Protein AF-A0A847HKS6-F1 (afdb_monomer_lite)

pLDDT: mean 83.26, std 13.59, range [34.06, 95.5]

Radius of gyration: 19.9 Å; chains: 1; bounding box: 48×41×55 Å

Sequence (236 aa):
MLESRVMLLSDYAQKYVETGRKAAEKTGFWGRMIGSMGGSKPAKRRLTAGLGDELQPGELAGEDFAPFCRIDDRTIHIKKNASECWVAIVEGDSLWDLSEWGEDYCFVTRFLAEVYFMITRDDFHIDDDEKTVFQALTGCIEATSDEVSDARNLVYWTLLDNVVEDEVITDEEHETLAKIRKELELDDKNVKDLHQKIIDDYYDITCKYSEDGTPDGDQLDNIKEMAARLGVTVKF

Secondary structure (DSSP, 8-state):
----SEEE--HHHHHHHHHTT---S-SSSHHHHHHHT-S---SS-EEEES-TTT--GGGTTTTTPEEEEEETTEEEEEEE-SSEEEEEEEETTEE---GGG-SHHHHHHHHHHHHHHHHHTTT----HHHHHHHHHHHHHHT--HHHHHHHHHHHHHHHHHHHHHTS---HHHHHHHHHHHHHTT--HHHHHHHHHHHHHHHHHHHHHHSTTSS--HHHHHHHHHHHHHTT-----

Foldseek 3Di:
DPPDQKAFDDPLLLVQLVLLQDDDDDDALLVRNLRRQPDDDQDQAKEDEPDPPPDWPVCCVVVQWDFTMHHHQKTWTWRDDNRYIYIWIDRPRDIDGCHVQDIDLSVLLQVLLVLQCSLCPQVSAADPSSSSNSSSVCRVSSPHSVSSLSSLLVNLLVLLLVCVVVLDNDPVSLVSSVSNCVNSVPDPVSLQVSLVVSLVVVLQVQLVPDPNSHHDPVSVVSSCNSCVSSVHDDDD

Structure (mmCIF, N/CA/C/O backbone):
data_AF-A0A847HKS6-F1
#
_entry.id   AF-A0A847HKS6-F1
#
loop_
_atom_site.group_PDB
_atom_site.id
_atom_site.type_symbol
_atom_site.label_atom_id
_atom_site.label_alt_id
_atom_site.label_comp_id
_atom_site.label_asym_id
_atom_site.label_entity_id
_atom_site.label_seq_id
_atom_site.pdbx_PDB_ins_code
_atom_site.Cartn_x
_atom_site.Cartn_y
_atom_site.Cartn_z
_atom_site.occupancy
_atom_site.B_iso_or_equiv
_atom_site.auth_seq_id
_atom_site.auth_comp_id
_atom_site.auth_asym_id
_atom_site.auth_atom_id
_atom_site.pdbx_PDB_model_num
ATOM 1 N N . MET A 1 1 ? 17.935 22.908 -12.160 1.00 42.97 1 MET A N 1
ATOM 2 C CA . MET A 1 1 ? 16.811 22.006 -12.470 1.00 42.97 1 MET A CA 1
ATOM 3 C C . MET A 1 1 ? 16.441 21.352 -11.161 1.00 42.97 1 MET A C 1
ATOM 5 O O . MET A 1 1 ? 17.333 20.774 -10.558 1.00 42.97 1 MET A O 1
ATOM 9 N N . LEU A 1 2 ? 15.214 21.542 -10.675 1.00 45.94 2 LEU A N 1
ATOM 10 C CA . LEU A 1 2 ? 14.691 20.682 -9.614 1.00 45.94 2 LEU A CA 1
ATOM 11 C C . LEU A 1 2 ? 14.612 19.290 -10.235 1.00 45.94 2 LEU A C 1
ATOM 13 O O . LEU A 1 2 ? 13.943 19.119 -11.253 1.00 45.94 2 LEU A O 1
ATOM 17 N N . GLU A 1 3 ? 15.410 18.357 -9.729 1.00 60.53 3 GLU A N 1
ATOM 18 C CA . GLU A 1 3 ? 15.276 16.960 -10.113 1.00 60.53 3 GLU A CA 1
ATOM 19 C C . GLU A 1 3 ? 13.848 16.516 -9.805 1.00 60.53 3 GLU A C 1
ATOM 21 O O . GLU A 1 3 ? 13.347 16.785 -8.712 1.00 60.53 3 GLU A O 1
ATOM 26 N N . SER A 1 4 ? 13.181 15.886 -10.777 1.00 76.25 4 SER A N 1
ATOM 27 C CA . SER A 1 4 ? 11.854 15.339 -10.520 1.00 76.25 4 SER A CA 1
ATOM 28 C C . SER A 1 4 ? 11.959 14.290 -9.420 1.00 76.25 4 SER A C 1
ATOM 30 O O . SER A 1 4 ? 12.851 13.429 -9.449 1.00 76.25 4 SER A O 1
ATOM 32 N N . ARG A 1 5 ? 11.052 14.405 -8.450 1.00 88.25 5 ARG A N 1
ATOM 33 C CA . ARG A 1 5 ? 10.938 13.512 -7.299 1.00 88.25 5 ARG A CA 1
ATOM 34 C C . ARG A 1 5 ? 10.635 12.088 -7.744 1.00 88.25 5 ARG A C 1
ATOM 36 O O . ARG A 1 5 ? 11.214 11.137 -7.235 1.00 88.25 5 ARG A O 1
ATOM 43 N N . VAL A 1 6 ? 9.745 11.962 -8.722 1.00 90.44 6 VAL A N 1
ATOM 44 C CA . VAL A 1 6 ? 9.280 10.691 -9.260 1.00 90.44 6 VAL A CA 1
ATOM 45 C C . VAL A 1 6 ? 9.508 10.700 -10.763 1.00 90.44 6 VAL A C 1
ATOM 47 O O . VAL A 1 6 ? 9.111 11.634 -11.461 1.00 90.44 6 VAL A O 1
ATOM 50 N N . MET A 1 7 ? 10.217 9.696 -11.276 1.00 93.62 7 MET A N 1
ATOM 51 C CA . MET A 1 7 ? 10.517 9.617 -12.705 1.00 93.62 7 MET A CA 1
ATOM 52 C C . MET A 1 7 ? 10.793 8.197 -13.185 1.00 93.62 7 MET A C 1
ATOM 54 O O . MET A 1 7 ? 11.371 7.373 -12.479 1.00 93.62 7 MET A O 1
ATOM 58 N N . LEU A 1 8 ? 10.441 7.931 -14.441 1.00 92.19 8 LEU A N 1
ATOM 59 C CA . LEU A 1 8 ? 10.887 6.740 -15.161 1.00 92.19 8 LEU A CA 1
ATOM 60 C C . LEU A 1 8 ? 12.345 6.916 -15.603 1.00 92.19 8 LEU A C 1
ATOM 62 O O . LEU A 1 8 ? 12.733 7.993 -16.056 1.00 92.19 8 LEU A O 1
ATOM 66 N N . 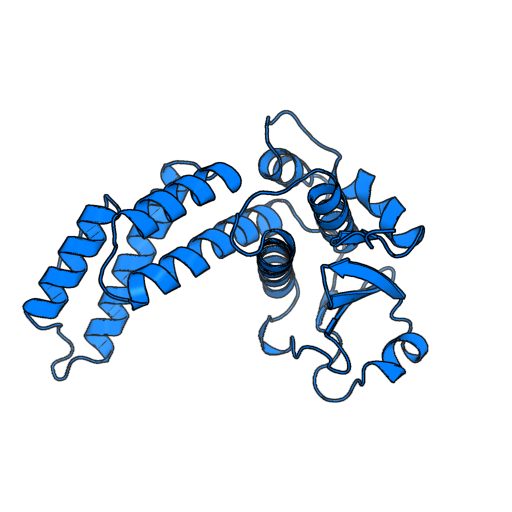LEU A 1 9 ? 13.139 5.852 -15.502 1.00 91.38 9 LEU A N 1
ATOM 67 C CA . LEU A 1 9 ? 14.582 5.884 -15.772 1.00 91.38 9 LEU A CA 1
ATOM 68 C C . LEU A 1 9 ? 14.969 5.289 -17.131 1.00 91.38 9 LEU A C 1
ATOM 70 O O . LEU A 1 9 ? 16.140 5.316 -17.501 1.00 91.38 9 LEU A O 1
ATOM 74 N N . SER A 1 10 ? 14.012 4.752 -17.895 1.00 84.62 10 SER A N 1
ATOM 75 C CA . SER A 1 10 ? 14.300 4.148 -19.197 1.00 84.62 10 SER A CA 1
ATOM 76 C C . SER A 1 10 ? 13.126 4.194 -20.177 1.00 84.62 10 SER A C 1
ATOM 78 O O . SER A 1 10 ? 11.956 4.142 -19.792 1.00 84.62 10 SER A O 1
ATOM 80 N N . ASP A 1 11 ? 13.443 4.184 -21.477 1.00 81.38 11 ASP A N 1
ATOM 81 C CA . ASP A 1 11 ? 12.466 3.962 -22.556 1.00 81.38 11 ASP A CA 1
ATOM 82 C C . ASP A 1 11 ? 11.781 2.593 -22.426 1.00 81.38 11 ASP A C 1
ATOM 84 O O . ASP A 1 11 ? 10.658 2.391 -22.887 1.00 81.38 11 ASP A O 1
ATOM 88 N N . TYR A 1 12 ? 12.462 1.629 -21.797 1.00 80.88 12 TYR A N 1
ATOM 89 C CA . TYR A 1 12 ? 11.873 0.350 -21.418 1.00 80.88 12 TYR A CA 1
ATOM 90 C C . TYR A 1 12 ? 10.705 0.554 -20.447 1.00 80.88 12 TYR A C 1
ATOM 92 O O . TYR A 1 12 ? 9.623 0.024 -20.695 1.00 80.88 12 TYR A O 1
ATOM 100 N N . ALA A 1 13 ? 10.883 1.371 -19.407 1.00 83.62 13 ALA A N 1
ATOM 101 C CA . ALA A 1 13 ? 9.837 1.665 -18.434 1.00 83.62 13 ALA A CA 1
ATOM 102 C C . ALA A 1 13 ? 8.656 2.439 -19.046 1.00 83.62 13 ALA A C 1
ATOM 104 O O . ALA A 1 13 ? 7.497 2.112 -18.784 1.00 83.62 13 ALA A O 1
ATOM 105 N N . GLN A 1 14 ? 8.928 3.391 -19.947 1.00 82.00 14 GLN A N 1
ATOM 106 C CA . GLN A 1 14 ? 7.884 4.173 -20.629 1.00 82.00 14 GLN A CA 1
ATOM 107 C C . GLN A 1 14 ? 6.892 3.310 -21.421 1.00 82.00 14 GLN A C 1
ATOM 109 O O . GLN A 1 14 ? 5.702 3.626 -21.470 1.00 82.00 14 GLN A O 1
ATOM 114 N N . LYS A 1 15 ? 7.342 2.189 -22.001 1.00 84.69 15 LYS A N 1
ATOM 115 C CA . LYS A 1 15 ? 6.473 1.279 -22.772 1.00 84.69 15 LYS A CA 1
ATOM 116 C C . LYS A 1 15 ? 5.340 0.675 -21.940 1.00 84.69 15 LYS A C 1
ATOM 118 O O . LYS A 1 15 ? 4.321 0.291 -22.510 1.00 84.69 15 LYS A O 1
ATOM 123 N N . TYR A 1 16 ? 5.492 0.598 -20.618 1.00 81.88 16 TYR A N 1
ATOM 124 C CA . TYR A 1 16 ? 4.494 -0.007 -19.734 1.00 81.88 16 TYR A CA 1
ATOM 125 C C . TYR A 1 16 ? 3.432 0.972 -19.232 1.00 81.88 16 TYR A C 1
ATOM 127 O O . TYR A 1 16 ? 2.401 0.521 -18.734 1.00 81.88 16 TYR A O 1
ATOM 135 N N . VAL A 1 17 ? 3.618 2.284 -19.425 1.00 76.44 17 VAL A N 1
ATOM 136 C CA . VAL A 1 17 ? 2.638 3.309 -19.022 1.00 76.44 17 VAL A CA 1
ATOM 137 C C . VAL A 1 17 ? 1.287 3.063 -19.699 1.00 76.44 17 VAL A C 1
ATOM 139 O O . VAL A 1 17 ? 0.243 3.062 -19.051 1.00 76.44 17 VAL A O 1
ATOM 142 N N . GLU A 1 18 ? 1.286 2.804 -21.012 1.00 68.69 18 GLU A N 1
ATOM 143 C CA . GLU A 1 18 ? 0.044 2.528 -21.743 1.00 68.69 18 GLU A CA 1
ATOM 144 C C . GLU A 1 18 ? -0.571 1.170 -21.390 1.00 68.69 18 GLU A C 1
ATOM 146 O O . GLU A 1 18 ? -1.798 1.043 -21.393 1.00 68.69 18 GLU A O 1
ATOM 151 N N . THR A 1 19 ? 0.255 0.169 -21.075 1.00 68.00 19 THR A N 1
ATOM 152 C CA . THR A 1 19 ? -0.206 -1.152 -20.621 1.00 68.00 19 THR A CA 1
ATOM 153 C C . THR A 1 19 ? -0.947 -1.037 -19.291 1.00 68.00 19 THR A C 1
ATOM 155 O O . THR A 1 19 ? -2.028 -1.601 -19.159 1.00 68.00 19 THR A O 1
ATOM 158 N N . GLY A 1 20 ? -0.448 -0.222 -18.354 1.00 58.34 20 GLY A N 1
ATOM 159 C CA . GLY A 1 20 ? -1.134 0.078 -17.091 1.00 58.34 20 GLY A CA 1
ATOM 160 C C . GLY A 1 20 ? -2.393 0.952 -17.228 1.00 58.34 20 GLY A C 1
ATOM 161 O O . GLY A 1 20 ? -3.129 1.121 -16.259 1.00 58.34 20 GLY A O 1
ATOM 162 N N . ARG A 1 21 ? -2.665 1.523 -18.413 1.00 65.25 21 ARG A N 1
ATOM 163 C CA . ARG A 1 21 ? -3.760 2.486 -18.649 1.00 65.25 21 ARG A CA 1
ATOM 164 C C . ARG A 1 21 ? -5.021 1.882 -19.298 1.00 65.25 21 ARG A C 1
ATOM 166 O O . ARG A 1 21 ? -6.089 2.495 -19.214 1.00 65.25 21 ARG A O 1
ATOM 173 N N . LYS A 1 22 ? -4.932 0.767 -20.031 1.00 54.31 22 LYS A N 1
ATOM 174 C CA . LYS A 1 22 ? -5.970 0.354 -21.005 1.00 54.31 22 LYS A CA 1
ATOM 175 C C . LYS A 1 22 ? -7.096 -0.522 -20.434 1.00 54.31 22 LYS A C 1
ATOM 177 O O . LYS A 1 22 ? -7.061 -1.721 -20.657 1.00 54.31 22 LYS A O 1
ATOM 182 N N . ALA A 1 23 ? -8.140 0.080 -19.839 1.00 43.81 23 ALA A N 1
ATOM 183 C CA . ALA A 1 23 ? -9.543 -0.400 -19.874 1.00 43.81 23 ALA A CA 1
ATOM 184 C C . ALA A 1 23 ? -10.557 0.525 -19.154 1.00 43.81 23 ALA A C 1
ATOM 186 O O . ALA A 1 23 ? -10.340 0.987 -18.039 1.00 43.81 23 ALA A O 1
ATOM 187 N N . ALA A 1 24 ? -11.716 0.724 -19.791 1.00 34.06 24 ALA A N 1
ATOM 188 C CA . ALA A 1 24 ? -12.999 0.291 -19.226 1.00 34.06 24 ALA A CA 1
ATOM 189 C C . ALA A 1 24 ? -13.737 1.160 -18.169 1.00 34.06 24 ALA A C 1
ATOM 191 O O . ALA A 1 24 ? -13.841 0.747 -17.022 1.00 34.06 24 ALA A O 1
ATOM 192 N N . GLU A 1 25 ? -14.341 2.287 -18.573 1.00 40.03 25 GLU A N 1
ATOM 193 C CA . GLU A 1 25 ? -15.577 2.924 -18.031 1.00 40.03 25 GLU A CA 1
ATOM 194 C C . GLU A 1 25 ? -15.704 3.457 -16.580 1.00 40.03 25 GLU A C 1
ATOM 196 O O . GLU A 1 25 ? -16.738 4.058 -16.280 1.00 40.03 25 GLU A O 1
ATOM 201 N N . LYS A 1 26 ? -14.705 3.384 -15.690 1.00 49.12 26 LYS A N 1
ATOM 202 C CA . LYS A 1 26 ? -14.805 4.053 -14.367 1.00 49.12 26 LYS A CA 1
ATOM 203 C C . LYS A 1 26 ? -14.024 5.370 -14.271 1.00 49.12 26 LYS A C 1
ATOM 205 O O . LYS A 1 26 ? -12.862 5.468 -14.666 1.00 49.12 26 LYS A O 1
ATOM 210 N N . THR A 1 27 ? -14.672 6.395 -13.714 1.00 57.88 27 THR A N 1
ATOM 211 C CA . THR A 1 27 ? -14.050 7.656 -13.285 1.00 57.88 27 THR A CA 1
ATOM 212 C C . THR A 1 27 ? -13.207 7.407 -12.039 1.00 57.88 27 THR A C 1
ATOM 214 O O . THR A 1 27 ? -13.771 7.134 -10.986 1.00 57.88 27 THR A O 1
ATOM 217 N N . GLY A 1 28 ? -11.883 7.487 -12.166 1.00 67.06 28 GLY A N 1
ATOM 218 C CA . GLY A 1 28 ? -10.961 7.301 -11.042 1.00 67.06 28 GLY A CA 1
ATOM 219 C C . GLY A 1 28 ? -9.548 6.897 -11.469 1.00 67.06 28 GLY A C 1
ATOM 220 O O . GLY A 1 28 ? -9.349 6.586 -12.646 1.00 67.06 28 GLY A O 1
ATOM 221 N N . PHE A 1 29 ? -8.560 6.946 -10.576 1.00 78.31 29 PHE A N 1
ATOM 222 C CA . PHE A 1 29 ? -7.216 6.391 -10.785 1.00 78.31 29 PHE A CA 1
ATOM 223 C C . PHE A 1 29 ? -7.227 4.868 -10.590 1.00 78.31 29 PHE A C 1
ATOM 225 O O . PHE A 1 29 ? -6.943 4.132 -11.540 1.00 78.31 29 PHE A O 1
ATOM 232 N N . TRP A 1 30 ? -7.656 4.398 -9.416 1.00 79.00 30 TRP A N 1
ATOM 233 C CA . TRP A 1 30 ? -7.739 2.974 -9.080 1.00 79.00 30 TRP A CA 1
ATOM 234 C C . TRP A 1 30 ? -8.784 2.245 -9.919 1.00 79.00 30 TRP A C 1
ATOM 236 O O . TRP A 1 30 ? -8.505 1.181 -10.477 1.00 79.00 30 TRP A O 1
ATOM 246 N N . GLY A 1 31 ? -9.960 2.853 -10.109 1.00 67.44 31 GLY A N 1
ATOM 247 C CA . GLY A 1 31 ? -11.022 2.290 -10.942 1.00 67.44 31 GLY A CA 1
ATOM 248 C C . GLY A 1 31 ? -10.584 1.981 -12.380 1.00 67.44 31 GLY A C 1
ATOM 249 O O . GLY A 1 31 ? -11.044 0.989 -12.951 1.00 67.44 31 GLY A O 1
ATOM 250 N N . ARG A 1 32 ? -9.654 2.769 -12.948 1.00 69.44 32 ARG A N 1
ATOM 251 C CA . ARG A 1 32 ? -9.076 2.507 -14.279 1.00 69.44 32 ARG A CA 1
ATOM 252 C C . ARG A 1 32 ? -8.138 1.305 -14.279 1.00 69.44 32 ARG A C 1
ATOM 254 O O . ARG A 1 32 ? -8.162 0.538 -15.235 1.00 69.44 32 ARG A O 1
ATOM 261 N N . MET A 1 33 ? -7.326 1.118 -13.242 1.00 68.94 33 MET A N 1
ATOM 262 C CA . MET A 1 33 ? -6.415 -0.031 -13.158 1.00 68.94 33 MET A CA 1
ATOM 263 C C . MET A 1 33 ? -7.177 -1.336 -12.896 1.00 68.94 33 MET A C 1
ATOM 265 O O . MET A 1 33 ? -6.899 -2.344 -13.531 1.00 68.94 33 MET A O 1
ATOM 269 N N . ILE A 1 34 ? -8.223 -1.304 -12.067 1.00 64.25 34 ILE A N 1
ATOM 270 C CA . ILE A 1 34 ? -9.041 -2.489 -11.758 1.00 64.25 34 ILE A CA 1
ATOM 271 C C . ILE A 1 34 ? -9.882 -2.924 -12.968 1.00 64.25 34 ILE A C 1
ATOM 273 O O . ILE A 1 34 ? -9.919 -4.105 -13.305 1.00 64.25 34 ILE A O 1
ATOM 277 N N . GLY A 1 35 ? -10.533 -1.985 -13.670 1.00 51.59 35 GLY A N 1
ATOM 278 C CA . GLY A 1 35 ? -11.230 -2.295 -14.930 1.00 51.59 35 GLY A CA 1
ATOM 279 C C . GLY A 1 35 ? -10.267 -2.772 -16.025 1.00 51.59 35 GLY A C 1
ATOM 280 O O . GLY A 1 35 ? -10.661 -3.551 -16.894 1.00 51.59 35 GLY A O 1
ATOM 281 N N . SER A 1 36 ? -9.008 -2.317 -15.915 1.00 55.50 36 SER A N 1
ATOM 282 C CA . SER A 1 36 ? -7.773 -2.630 -16.653 1.00 55.50 36 SER A CA 1
ATOM 283 C C . SER A 1 36 ? -7.647 -4.001 -17.281 1.00 55.50 36 SER A C 1
ATOM 285 O O . SER A 1 36 ? -7.407 -4.229 -18.466 1.00 55.50 36 SER A O 1
ATOM 287 N N . MET A 1 37 ? -7.701 -4.935 -16.348 1.00 57.41 37 MET A N 1
ATOM 288 C CA . MET A 1 37 ? -6.851 -6.114 -16.365 1.00 57.41 37 MET A CA 1
ATOM 289 C C . MET A 1 37 ? -7.679 -7.386 -16.546 1.00 57.41 37 MET A C 1
ATOM 291 O O . MET A 1 37 ? -7.192 -8.492 -16.343 1.00 57.41 37 MET A O 1
ATOM 295 N N . GLY A 1 38 ? -8.929 -7.238 -17.002 1.00 41.47 38 GLY A N 1
ATOM 296 C CA . GLY A 1 38 ? -9.877 -8.326 -17.264 1.00 41.47 38 GLY A CA 1
ATOM 297 C C . GLY A 1 38 ? -9.545 -9.212 -18.474 1.00 41.47 38 GLY A C 1
ATOM 298 O O . GLY A 1 38 ? -10.428 -9.896 -18.990 1.00 41.47 38 GLY A O 1
ATOM 299 N N . GLY A 1 39 ? -8.302 -9.204 -18.959 1.00 41.81 39 GLY A N 1
ATOM 300 C CA . GLY A 1 39 ? -7.866 -9.937 -20.144 1.00 41.81 39 GLY A CA 1
ATOM 301 C C . GLY A 1 39 ? -6.784 -10.963 -19.826 1.00 41.81 39 GLY A C 1
ATOM 302 O O . GLY A 1 39 ? -5.619 -10.608 -19.727 1.00 41.81 39 GLY A O 1
ATOM 303 N N . SER A 1 40 ? -7.180 -12.240 -19.776 1.00 43.44 40 SER A N 1
ATOM 304 C CA . SER A 1 40 ? -6.346 -13.453 -19.662 1.00 43.44 40 SER A CA 1
ATOM 305 C C . SER A 1 40 ? -5.501 -13.598 -18.387 1.00 43.44 40 SER A C 1
ATOM 307 O O . SER A 1 40 ? -4.664 -12.766 -18.074 1.00 43.44 40 SER A O 1
ATOM 309 N N . LYS A 1 41 ? -5.678 -14.729 -17.682 1.00 46.59 41 LYS A N 1
ATOM 310 C CA . LYS A 1 41 ? -4.754 -15.168 -16.624 1.00 46.59 41 LYS A CA 1
ATOM 311 C C . LYS A 1 41 ? -3.318 -15.111 -17.165 1.00 46.59 41 LYS A C 1
ATOM 313 O O . LYS A 1 41 ? -3.073 -15.783 -18.174 1.00 46.59 41 LYS A O 1
ATOM 318 N N . PRO A 1 42 ? -2.388 -14.379 -16.528 1.00 51.66 42 PRO A N 1
ATOM 319 C CA . PRO A 1 42 ? -0.998 -14.388 -16.954 1.00 51.66 42 PRO A CA 1
ATOM 320 C C . PRO A 1 42 ? -0.472 -15.827 -16.925 1.00 51.66 42 PRO A C 1
ATOM 322 O O . PRO A 1 42 ? -0.765 -16.616 -16.019 1.00 51.66 42 PRO A O 1
ATOM 325 N N . ALA A 1 43 ? 0.247 -16.205 -17.978 1.00 51.44 43 ALA A N 1
ATOM 326 C CA . ALA A 1 43 ? 0.833 -17.528 -18.110 1.00 51.44 43 ALA A CA 1
ATOM 327 C C . ALA A 1 43 ? 1.892 -17.711 -17.018 1.00 51.44 43 ALA A C 1
ATOM 329 O O . ALA A 1 43 ? 2.963 -17.147 -17.159 1.00 51.44 43 ALA A O 1
ATOM 330 N N . LYS A 1 44 ? 1.583 -18.458 -15.942 1.00 54.59 44 LYS A N 1
ATOM 331 C CA . LYS A 1 44 ? 2.500 -18.830 -14.837 1.00 54.59 44 LYS A CA 1
ATOM 332 C C . LYS A 1 44 ? 3.641 -17.817 -14.628 1.00 54.59 44 LYS A C 1
ATOM 334 O O . LYS A 1 44 ? 4.811 -18.167 -14.766 1.00 54.59 44 LYS A O 1
ATOM 339 N N . ARG A 1 45 ? 3.277 -16.564 -14.355 1.00 61.41 45 ARG A N 1
ATOM 340 C CA . ARG A 1 45 ? 4.229 -15.538 -13.939 1.00 61.41 45 ARG A CA 1
ATOM 341 C C . ARG A 1 45 ? 4.776 -15.975 -12.588 1.00 61.41 45 ARG A C 1
ATOM 343 O O . ARG A 1 45 ? 3.976 -16.317 -11.724 1.00 61.41 45 ARG A O 1
ATOM 350 N N . ARG A 1 46 ? 6.096 -15.989 -12.439 1.00 62.06 46 ARG A N 1
ATOM 351 C CA . ARG A 1 46 ? 6.746 -16.043 -11.129 1.00 62.06 46 ARG A CA 1
ATOM 352 C C . ARG A 1 46 ? 7.273 -14.658 -10.812 1.00 62.06 46 ARG A C 1
ATOM 354 O O . ARG A 1 46 ? 8.131 -14.147 -11.538 1.00 62.06 46 ARG A O 1
ATOM 361 N N . LEU A 1 47 ? 6.707 -14.044 -9.783 1.00 63.09 47 LEU A N 1
ATOM 362 C CA . LEU A 1 47 ? 7.175 -12.774 -9.249 1.00 63.09 47 LEU A CA 1
ATOM 363 C C . LEU A 1 47 ? 7.795 -13.030 -7.885 1.00 63.09 47 LEU A C 1
ATOM 365 O O . LEU A 1 47 ? 7.124 -13.494 -6.965 1.00 63.09 47 LEU A O 1
ATOM 369 N N . THR A 1 48 ? 9.091 -12.768 -7.790 1.00 60.25 48 THR A N 1
ATOM 370 C CA . THR A 1 48 ? 9.869 -13.005 -6.576 1.00 60.25 48 THR A CA 1
ATOM 371 C C . THR A 1 48 ? 10.633 -11.734 -6.244 1.00 60.25 48 THR A C 1
ATOM 373 O O . THR A 1 48 ? 11.052 -10.991 -7.142 1.00 60.25 48 THR A O 1
ATOM 376 N N . ALA A 1 49 ? 10.843 -11.502 -4.950 1.00 63.41 49 ALA A N 1
ATOM 377 C CA . ALA A 1 49 ? 11.873 -10.589 -4.481 1.00 63.41 49 ALA A CA 1
ATOM 378 C C . ALA A 1 49 ? 13.200 -10.898 -5.193 1.00 63.41 49 ALA A C 1
ATOM 380 O O . ALA A 1 49 ? 13.544 -12.073 -5.376 1.00 63.41 49 ALA A O 1
ATOM 381 N N . GLY A 1 50 ? 13.938 -9.865 -5.606 1.00 52.59 50 GLY A N 1
ATOM 382 C CA . GLY A 1 50 ? 15.355 -10.028 -5.908 1.00 52.59 50 GLY A CA 1
ATOM 383 C C . GLY A 1 50 ? 16.023 -10.611 -4.666 1.00 52.59 50 GLY A C 1
ATOM 384 O O . GLY A 1 50 ? 15.922 -10.017 -3.602 1.00 52.59 50 GLY A O 1
ATOM 385 N N . LEU A 1 51 ? 16.570 -11.818 -4.813 1.00 54.09 51 LEU A N 1
ATOM 386 C CA . LEU A 1 51 ? 17.234 -12.644 -3.799 1.00 54.09 51 LEU A CA 1
ATOM 387 C C . LEU A 1 51 ? 17.774 -11.823 -2.608 1.00 54.09 51 LEU A C 1
ATOM 389 O O . LEU A 1 51 ? 18.682 -11.012 -2.784 1.00 54.09 51 LEU A O 1
ATOM 393 N N . GLY A 1 52 ? 17.189 -12.036 -1.423 1.00 50.22 52 GLY A N 1
ATOM 394 C CA . GLY A 1 52 ? 17.599 -11.398 -0.167 1.00 50.22 52 GLY A CA 1
ATOM 395 C C . GLY A 1 52 ? 19.056 -11.684 0.207 1.00 50.22 52 GLY A C 1
ATOM 396 O O . GLY A 1 52 ? 19.634 -12.654 -0.279 1.00 50.22 52 GLY A O 1
ATOM 397 N N . ASP A 1 53 ? 19.614 -10.814 1.056 1.00 51.56 53 ASP A N 1
ATOM 398 C CA . ASP A 1 53 ? 20.945 -10.777 1.704 1.00 51.56 53 ASP A CA 1
ATOM 399 C C . ASP A 1 53 ? 22.221 -10.989 0.857 1.00 51.56 53 ASP A C 1
ATOM 401 O O . ASP A 1 53 ? 23.281 -10.473 1.219 1.00 51.56 53 ASP A O 1
ATOM 405 N N . GLU A 1 54 ? 22.170 -11.710 -0.262 1.00 59.53 54 GLU A N 1
ATOM 406 C CA . GLU A 1 54 ? 23.342 -12.065 -1.067 1.00 59.53 54 GLU A CA 1
ATOM 407 C C . GLU A 1 54 ? 23.668 -11.023 -2.140 1.00 59.53 54 GLU A C 1
ATOM 409 O O . GLU A 1 54 ? 24.835 -10.879 -2.499 1.00 59.53 54 GLU A O 1
ATOM 414 N N . LEU A 1 55 ? 22.671 -10.278 -2.628 1.00 71.12 55 LEU A N 1
ATOM 415 C CA . LEU A 1 55 ? 22.852 -9.314 -3.711 1.00 71.12 55 LEU A CA 1
ATOM 416 C C . LEU A 1 55 ? 23.187 -7.917 -3.171 1.00 71.12 55 LEU A C 1
ATOM 418 O O . LEU A 1 55 ? 22.423 -7.330 -2.404 1.00 71.12 55 LEU A O 1
ATOM 422 N N . GLN A 1 56 ? 24.300 -7.338 -3.613 1.00 77.31 56 GLN A N 1
ATOM 423 C CA . GLN A 1 56 ? 24.655 -5.947 -3.311 1.00 77.31 56 GLN A CA 1
ATOM 424 C C . GLN A 1 56 ? 24.177 -5.000 -4.428 1.00 77.31 56 GLN A C 1
ATOM 426 O O . GLN A 1 56 ? 24.142 -5.396 -5.596 1.00 77.31 56 GLN A O 1
ATOM 431 N N . PRO A 1 57 ? 23.882 -3.712 -4.147 1.00 78.88 57 PRO A N 1
ATOM 432 C CA . PRO A 1 57 ? 23.437 -2.766 -5.179 1.00 78.88 57 PRO A CA 1
ATOM 433 C C . PRO A 1 57 ? 24.369 -2.672 -6.400 1.00 78.88 57 PRO A C 1
ATOM 435 O O . PRO A 1 57 ? 23.906 -2.526 -7.530 1.00 78.88 57 PRO A O 1
ATOM 438 N N . GLY A 1 58 ? 25.684 -2.812 -6.194 1.00 79.12 58 GLY A N 1
ATOM 439 C CA . GLY A 1 58 ? 26.683 -2.802 -7.270 1.00 79.12 58 GLY A CA 1
ATOM 440 C C . GLY A 1 58 ? 26.638 -4.016 -8.209 1.00 79.12 58 GLY A C 1
ATOM 441 O O . GLY A 1 58 ? 27.222 -3.967 -9.291 1.00 79.12 58 GLY A O 1
ATOM 442 N N . GLU A 1 59 ? 25.944 -5.087 -7.826 1.00 82.06 59 GLU A N 1
ATOM 443 C CA . GLU A 1 59 ? 25.863 -6.348 -8.576 1.00 82.06 59 GLU A CA 1
ATOM 444 C C . GLU A 1 59 ? 24.626 -6.406 -9.483 1.00 82.06 59 GLU A C 1
ATOM 446 O O . GLU A 1 59 ? 24.613 -7.156 -10.458 1.00 82.06 59 GLU A O 1
ATOM 451 N N . LEU A 1 60 ? 23.628 -5.546 -9.240 1.00 84.81 60 LEU A N 1
ATOM 452 C CA . LEU A 1 60 ? 22.358 -5.507 -9.975 1.00 84.81 60 LEU A CA 1
ATOM 453 C C . LEU A 1 60 ? 22.549 -5.452 -11.497 1.00 84.81 60 LEU A C 1
ATOM 455 O O . LEU A 1 60 ? 21.938 -6.227 -12.230 1.00 84.81 60 LEU A O 1
ATOM 459 N N . ALA A 1 61 ? 23.433 -4.575 -11.981 1.00 82.56 61 ALA A N 1
ATOM 460 C CA . ALA A 1 61 ? 23.690 -4.436 -13.414 1.00 82.56 61 ALA A CA 1
ATOM 461 C C . ALA A 1 61 ? 24.345 -5.688 -14.028 1.00 82.56 61 ALA A C 1
ATOM 463 O O . ALA A 1 61 ? 24.092 -5.997 -15.190 1.00 82.56 61 ALA A O 1
ATOM 464 N N . GLY A 1 62 ? 25.182 -6.397 -13.261 1.00 81.62 62 GLY A N 1
ATOM 465 C CA . GLY A 1 62 ? 25.791 -7.664 -13.679 1.00 81.62 62 GLY A CA 1
ATOM 466 C C . GLY A 1 62 ? 24.793 -8.824 -13.706 1.00 81.62 62 GLY A C 1
ATOM 467 O O . GLY A 1 62 ? 24.983 -9.773 -14.459 1.00 81.62 62 GLY A O 1
ATOM 468 N N . GLU A 1 63 ? 23.712 -8.700 -12.939 1.00 83.00 63 GLU A N 1
ATOM 469 C CA . GLU A 1 63 ? 22.618 -9.665 -12.818 1.00 83.00 63 GLU A CA 1
ATOM 470 C C . GLU A 1 63 ? 21.401 -9.313 -13.690 1.00 83.00 63 GLU A C 1
ATOM 472 O O . GLU A 1 63 ? 20.311 -9.844 -13.477 1.00 83.00 63 GLU A O 1
ATOM 477 N N . ASP A 1 64 ? 21.568 -8.440 -14.688 1.00 87.19 64 ASP A N 1
ATOM 478 C CA . ASP A 1 64 ? 20.534 -7.997 -15.638 1.00 87.19 64 ASP A CA 1
ATOM 479 C C . ASP A 1 64 ? 19.354 -7.213 -15.020 1.00 87.19 64 ASP A C 1
ATOM 481 O O . ASP A 1 64 ? 18.293 -7.074 -15.642 1.00 87.19 64 ASP A O 1
ATOM 485 N N . PHE A 1 65 ? 19.509 -6.658 -13.816 1.00 89.00 65 PHE A N 1
ATOM 486 C CA . PHE A 1 65 ? 18.543 -5.705 -13.271 1.00 89.00 65 PHE A CA 1
ATOM 487 C C . PHE A 1 65 ? 18.724 -4.335 -13.926 1.00 89.00 65 PHE A C 1
ATOM 489 O O . PHE A 1 65 ? 19.775 -3.700 -13.819 1.00 89.00 65 PHE A O 1
ATOM 496 N N . ALA A 1 66 ? 17.670 -3.848 -14.581 1.00 90.62 66 ALA A N 1
ATOM 497 C CA . ALA A 1 66 ? 17.662 -2.528 -15.195 1.00 90.62 66 ALA A CA 1
ATOM 498 C C . ALA A 1 66 ? 16.962 -1.507 -14.281 1.00 90.62 66 ALA A C 1
ATOM 500 O O . ALA A 1 66 ? 15.876 -1.804 -13.771 1.00 90.62 66 ALA A O 1
ATOM 501 N N . PRO A 1 67 ? 17.513 -0.291 -14.103 1.00 92.19 67 PRO A N 1
ATOM 502 C CA . PRO A 1 67 ? 16.821 0.773 -13.385 1.00 92.19 67 PRO A CA 1
ATOM 503 C C . PRO A 1 67 ? 15.514 1.128 -14.108 1.00 92.19 67 PRO A C 1
ATOM 505 O O . PRO A 1 67 ? 15.499 1.445 -15.304 1.00 92.19 67 PRO A O 1
ATOM 508 N N . PHE A 1 68 ? 14.400 1.048 -13.383 1.00 93.81 68 PHE A N 1
ATOM 509 C CA . PHE A 1 68 ? 13.059 1.213 -13.936 1.00 93.81 68 PHE A CA 1
ATOM 510 C C . PHE A 1 68 ? 12.493 2.600 -13.635 1.00 93.81 68 PHE A C 1
ATOM 512 O O . PHE A 1 68 ? 12.140 3.342 -14.555 1.00 93.81 68 PHE A O 1
ATOM 519 N N . CYS A 1 69 ? 12.452 2.975 -12.360 1.00 94.94 69 CYS A N 1
ATOM 520 C CA . CYS A 1 69 ? 12.010 4.289 -11.911 1.00 94.94 69 CYS A CA 1
ATOM 521 C C . CYS A 1 69 ? 12.762 4.726 -10.652 1.00 94.94 69 CYS A C 1
ATOM 523 O O . CYS A 1 69 ? 13.302 3.898 -9.916 1.00 94.94 69 CYS A O 1
ATOM 525 N N . ARG A 1 70 ? 12.754 6.034 -10.404 1.00 95.19 70 ARG A N 1
ATOM 526 C CA . ARG A 1 70 ? 13.207 6.648 -9.159 1.00 95.19 70 ARG A CA 1
ATOM 527 C C . ARG A 1 70 ? 12.024 7.300 -8.458 1.00 95.19 70 ARG A C 1
ATOM 529 O O . ARG A 1 70 ? 11.233 7.976 -9.119 1.00 95.19 70 ARG A O 1
ATOM 536 N N . ILE A 1 71 ? 11.929 7.091 -7.152 1.00 94.06 71 ILE A N 1
ATOM 537 C CA . ILE A 1 71 ? 10.978 7.735 -6.247 1.00 94.06 71 ILE A CA 1
ATOM 538 C C . ILE A 1 71 ? 11.815 8.266 -5.086 1.00 94.06 71 ILE A C 1
ATOM 540 O O . ILE A 1 71 ? 12.335 7.484 -4.298 1.00 94.06 71 ILE A O 1
ATOM 544 N N . ASP A 1 72 ? 11.988 9.582 -5.015 1.00 91.75 72 ASP A N 1
ATOM 545 C CA . ASP A 1 72 ? 12.890 10.223 -4.059 1.00 91.75 72 ASP A CA 1
ATOM 546 C C . ASP A 1 72 ? 14.337 9.697 -4.174 1.00 91.75 72 ASP A C 1
ATOM 548 O O . ASP A 1 72 ? 14.954 9.792 -5.240 1.00 91.75 72 ASP A O 1
ATOM 552 N N . ASP A 1 73 ? 14.889 9.163 -3.090 1.00 90.88 73 ASP A N 1
ATOM 553 C CA . ASP A 1 73 ? 16.210 8.539 -2.989 1.00 90.88 73 ASP A CA 1
ATOM 554 C C . ASP A 1 73 ? 16.196 7.032 -3.296 1.00 90.88 73 ASP A C 1
ATOM 556 O O . ASP A 1 73 ? 17.245 6.381 -3.261 1.00 90.88 73 ASP A O 1
ATOM 560 N N . ARG A 1 74 ? 15.030 6.485 -3.659 1.00 93.81 74 ARG A N 1
ATOM 561 C CA . ARG A 1 74 ? 14.840 5.065 -3.960 1.00 93.81 74 ARG A CA 1
ATOM 562 C C . ARG A 1 74 ? 14.831 4.819 -5.456 1.00 93.81 74 ARG A C 1
ATOM 564 O O . ARG A 1 74 ? 14.118 5.482 -6.212 1.00 93.81 74 ARG A O 1
ATOM 571 N N . THR A 1 75 ? 15.579 3.815 -5.893 1.00 94.56 75 THR A N 1
ATOM 572 C CA . THR A 1 75 ? 15.573 3.333 -7.276 1.00 94.56 75 THR A CA 1
ATOM 573 C C . THR A 1 75 ? 15.032 1.916 -7.333 1.00 94.56 75 THR A C 1
ATOM 575 O O . THR A 1 75 ? 15.629 0.982 -6.794 1.00 94.56 75 THR A O 1
ATOM 578 N N . ILE A 1 76 ? 13.921 1.747 -8.048 1.00 94.19 76 ILE A N 1
ATOM 579 C CA . ILE A 1 76 ? 13.345 0.435 -8.323 1.00 94.19 76 ILE A CA 1
ATOM 580 C C . ILE A 1 76 ? 13.992 -0.106 -9.594 1.00 94.19 76 ILE A C 1
ATOM 582 O O . ILE A 1 76 ? 13.938 0.524 -10.655 1.00 94.19 76 ILE A O 1
ATOM 586 N N . HIS A 1 77 ? 14.586 -1.285 -9.483 1.00 93.00 77 HIS A N 1
ATOM 587 C CA . HIS A 1 77 ? 15.165 -2.037 -10.580 1.00 93.00 77 HIS A CA 1
ATOM 588 C C . HIS A 1 77 ? 14.286 -3.237 -10.912 1.00 93.00 77 HIS A C 1
ATOM 590 O O . HIS A 1 77 ? 13.749 -3.901 -10.023 1.00 93.00 77 HIS A O 1
ATOM 596 N N . ILE A 1 78 ? 14.167 -3.530 -12.204 1.00 90.50 78 ILE A N 1
ATOM 597 C CA . ILE A 1 78 ? 13.407 -4.673 -12.699 1.00 90.50 78 ILE A CA 1
ATOM 598 C C . ILE A 1 78 ? 14.307 -5.520 -13.590 1.00 90.50 78 ILE A C 1
ATOM 600 O O . ILE A 1 78 ? 14.889 -5.029 -14.559 1.00 90.50 78 ILE A O 1
ATOM 604 N N . LYS A 1 79 ? 14.356 -6.816 -13.292 1.00 89.44 79 LYS A N 1
ATOM 605 C CA . LYS A 1 79 ? 14.823 -7.855 -14.211 1.00 89.44 79 LYS A CA 1
ATOM 606 C C . LYS A 1 79 ? 13.582 -8.594 -14.688 1.00 89.44 79 LYS A C 1
ATOM 608 O O . LYS A 1 79 ? 12.818 -9.101 -13.873 1.00 89.44 79 LYS A O 1
ATOM 613 N N . LYS A 1 80 ? 13.329 -8.633 -15.994 1.00 86.19 80 LYS A N 1
ATOM 614 C CA . LYS A 1 80 ? 12.133 -9.290 -16.538 1.00 86.19 80 LYS A CA 1
ATOM 615 C C . LYS A 1 80 ? 12.469 -10.110 -17.772 1.00 86.19 80 LYS A C 1
ATOM 617 O O . LYS A 1 80 ? 13.091 -9.611 -18.707 1.00 86.19 80 LYS A O 1
ATOM 622 N N . ASN A 1 81 ? 12.012 -11.356 -17.781 1.00 82.44 81 ASN A N 1
ATOM 623 C CA . ASN A 1 81 ? 12.025 -12.234 -18.944 1.00 82.44 81 ASN A CA 1
ATOM 624 C C . ASN A 1 81 ? 10.588 -12.703 -19.267 1.00 82.44 81 ASN A C 1
ATOM 626 O O . ASN A 1 81 ? 9.616 -12.161 -18.748 1.00 82.44 81 ASN A O 1
ATOM 630 N N . ALA A 1 82 ? 10.436 -13.671 -20.175 1.00 75.25 82 ALA A N 1
ATOM 631 C CA . ALA A 1 82 ? 9.121 -14.129 -20.631 1.00 75.25 82 ALA A CA 1
ATOM 632 C C . ALA A 1 82 ? 8.284 -14.865 -19.560 1.00 75.25 82 ALA A C 1
ATOM 634 O O . ALA A 1 82 ? 7.080 -15.015 -19.750 1.00 75.25 82 ALA A O 1
ATOM 635 N N . SER A 1 83 ? 8.899 -15.351 -18.479 1.00 73.88 83 SER A N 1
ATOM 636 C CA . SER A 1 83 ? 8.247 -16.152 -17.428 1.00 73.88 83 SER A CA 1
ATOM 637 C C . SER A 1 83 ? 8.413 -15.591 -16.014 1.00 73.88 83 SER A C 1
ATOM 639 O O . SER A 1 83 ? 7.655 -15.960 -15.118 1.00 73.88 83 SER A O 1
ATOM 641 N N . GLU A 1 84 ? 9.399 -14.724 -15.801 1.00 80.12 84 GLU A N 1
ATOM 642 C CA . GLU A 1 84 ? 9.821 -14.257 -14.483 1.00 80.12 84 GLU A CA 1
ATOM 643 C C . GLU A 1 84 ? 10.026 -12.743 -14.481 1.00 80.12 84 GLU A C 1
ATOM 645 O O . GLU A 1 84 ? 10.535 -12.154 -15.443 1.00 80.12 84 GLU A O 1
ATOM 650 N N . CYS A 1 85 ? 9.621 -12.120 -13.379 1.00 85.12 85 CYS A N 1
ATOM 651 C CA . CYS A 1 85 ? 9.867 -10.717 -13.093 1.00 85.12 85 CYS A CA 1
ATOM 652 C C . CYS A 1 85 ? 10.419 -10.612 -11.671 1.00 85.12 85 CYS A C 1
ATOM 654 O O . CYS A 1 85 ? 9.800 -11.092 -10.726 1.00 85.12 85 CYS A O 1
ATOM 656 N N . TRP A 1 86 ? 11.570 -9.969 -11.530 1.00 87.50 86 TRP A N 1
ATOM 657 C CA . TRP A 1 86 ? 12.213 -9.711 -10.251 1.00 87.50 86 TRP A CA 1
ATOM 658 C C . TRP A 1 86 ? 12.282 -8.218 -10.005 1.00 87.50 86 TRP A C 1
ATOM 660 O O . TRP A 1 86 ? 12.569 -7.437 -10.9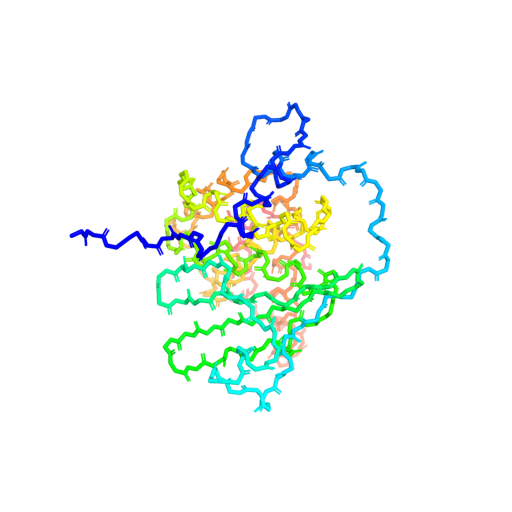20 1.00 87.50 86 TRP A O 1
ATOM 670 N N . VAL A 1 87 ? 12.040 -7.844 -8.755 1.00 90.44 87 VAL A N 1
ATOM 671 C CA . VAL A 1 87 ? 12.059 -6.459 -8.293 1.00 90.44 87 VAL A CA 1
ATOM 672 C C . VAL A 1 87 ? 13.143 -6.311 -7.235 1.00 90.44 87 VAL A C 1
ATOM 674 O O . VAL A 1 87 ? 13.236 -7.124 -6.319 1.00 90.44 87 VAL A O 1
ATOM 677 N N . ALA A 1 88 ? 13.945 -5.262 -7.373 1.00 90.75 88 ALA A N 1
ATOM 678 C CA . ALA A 1 88 ? 14.942 -4.841 -6.400 1.00 90.75 88 ALA A CA 1
ATOM 679 C C . ALA A 1 88 ? 14.745 -3.350 -6.101 1.00 90.75 88 ALA A C 1
ATOM 681 O O . ALA A 1 88 ? 14.510 -2.563 -7.020 1.00 90.75 88 ALA A O 1
ATOM 682 N N . ILE A 1 89 ? 14.837 -2.955 -4.832 1.00 92.50 89 ILE A N 1
ATOM 683 C CA . ILE A 1 89 ? 14.689 -1.560 -4.400 1.00 92.50 89 ILE A CA 1
ATOM 684 C C . ILE A 1 89 ? 15.989 -1.146 -3.722 1.00 92.50 89 ILE A C 1
ATOM 686 O O . ILE A 1 89 ? 16.409 -1.771 -2.752 1.00 92.50 89 ILE A O 1
ATOM 690 N N . VAL A 1 90 ? 16.632 -0.116 -4.265 1.00 92.25 90 VAL A N 1
ATOM 691 C CA . VAL A 1 90 ? 17.867 0.455 -3.718 1.00 92.25 90 VAL A CA 1
ATOM 692 C C . VAL A 1 90 ? 17.549 1.803 -3.093 1.00 92.25 90 VAL A C 1
ATOM 694 O O . VAL A 1 90 ? 16.958 2.643 -3.766 1.00 92.25 90 VAL A O 1
ATOM 697 N N . GLU A 1 91 ? 17.976 2.021 -1.855 1.00 91.81 91 GLU A N 1
ATOM 698 C CA . GLU A 1 91 ? 17.876 3.291 -1.130 1.00 91.81 91 GLU A CA 1
ATOM 699 C C . GLU A 1 91 ? 19.277 3.686 -0.651 1.00 91.81 91 GLU A C 1
ATOM 701 O O . GLU A 1 91 ? 19.884 3.010 0.185 1.00 91.81 91 GLU A O 1
ATOM 706 N N . GLY A 1 92 ? 19.839 4.743 -1.243 1.00 86.69 92 GLY A N 1
ATOM 707 C CA . GLY A 1 92 ? 21.254 5.072 -1.062 1.00 86.69 92 GLY A CA 1
ATOM 708 C C . GLY A 1 92 ? 22.169 3.924 -1.511 1.00 86.69 92 GLY A C 1
ATOM 709 O O . GLY A 1 92 ? 22.144 3.534 -2.676 1.00 86.69 92 GLY A O 1
ATOM 710 N N . ASP A 1 93 ? 22.958 3.386 -0.577 1.00 84.31 93 ASP A N 1
ATOM 711 C CA . ASP A 1 93 ? 23.887 2.266 -0.804 1.00 84.31 93 ASP A CA 1
ATOM 712 C C . ASP A 1 93 ? 23.339 0.916 -0.295 1.00 84.31 93 ASP A C 1
ATOM 714 O O . ASP A 1 93 ? 24.082 -0.064 -0.213 1.00 84.31 93 ASP A O 1
ATOM 718 N N . SER A 1 94 ? 22.049 0.851 0.052 1.00 87.88 94 SER A N 1
ATOM 719 C CA . SER A 1 94 ? 21.414 -0.334 0.635 1.00 87.88 94 SER A CA 1
ATOM 720 C C . SER A 1 94 ? 20.380 -0.944 -0.307 1.00 87.88 94 SER A C 1
ATOM 722 O O . SER A 1 94 ? 19.602 -0.231 -0.942 1.00 87.88 94 SER A O 1
ATOM 724 N N . LEU A 1 95 ? 20.344 -2.276 -0.363 1.00 89.00 95 LEU A N 1
ATOM 725 C CA . LEU A 1 95 ? 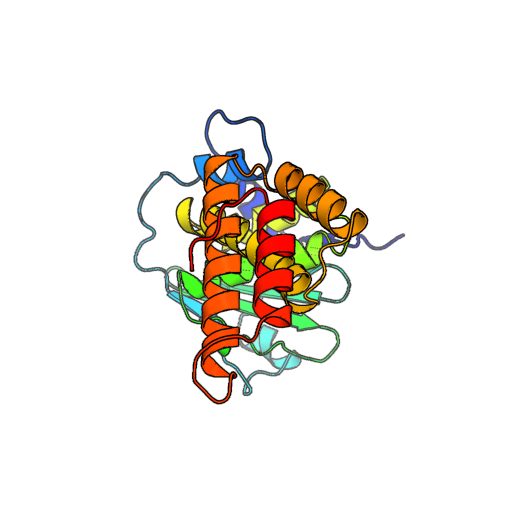19.256 -3.031 -0.979 1.00 89.00 95 LEU A CA 1
ATOM 726 C C . LEU A 1 95 ? 18.205 -3.343 0.093 1.00 89.00 95 LEU A C 1
ATOM 728 O O . LEU A 1 95 ? 18.559 -3.770 1.190 1.00 89.00 95 LEU A O 1
ATOM 732 N N . TRP A 1 96 ? 16.927 -3.124 -0.210 1.00 89.38 96 TRP A N 1
ATOM 733 C CA . TRP A 1 96 ? 15.844 -3.536 0.682 1.00 89.38 96 TRP A CA 1
ATOM 734 C C . TRP A 1 96 ? 15.738 -5.062 0.733 1.00 89.38 96 TRP A C 1
ATOM 736 O O . TRP A 1 96 ? 15.750 -5.716 -0.311 1.00 89.38 96 TRP A O 1
ATOM 746 N N . ASP A 1 97 ? 15.567 -5.613 1.935 1.00 85.94 97 ASP A N 1
ATOM 747 C CA . ASP A 1 97 ? 15.174 -7.009 2.100 1.00 85.94 97 ASP A CA 1
ATOM 748 C C . ASP A 1 97 ? 13.663 -7.145 1.871 1.00 85.94 97 ASP A C 1
ATOM 750 O O . ASP A 1 97 ? 12.845 -6.588 2.602 1.00 85.94 97 ASP A O 1
ATOM 754 N N . LEU A 1 98 ? 13.302 -7.871 0.814 1.00 87.19 98 LEU A N 1
ATOM 755 C CA . LEU A 1 98 ? 11.916 -8.124 0.417 1.00 87.19 98 LEU A CA 1
ATOM 756 C C . LEU A 1 98 ? 11.512 -9.589 0.662 1.00 87.19 98 LEU A C 1
ATOM 758 O O . LEU A 1 98 ? 10.466 -10.027 0.177 1.00 87.19 98 LEU A O 1
ATOM 762 N N . SER A 1 99 ? 12.339 -10.368 1.370 1.00 81.88 99 SER A N 1
ATOM 763 C CA . SER A 1 99 ? 12.142 -11.809 1.582 1.00 81.88 99 SER A CA 1
ATOM 764 C C . SER A 1 99 ? 10.831 -12.141 2.304 1.00 81.88 99 SER A C 1
ATOM 766 O O . SER A 1 99 ? 10.185 -13.144 1.995 1.00 81.88 99 SER A O 1
ATOM 768 N N . GLU A 1 100 ? 10.381 -11.262 3.199 1.00 84.06 100 GLU A N 1
ATOM 769 C CA . GLU A 1 100 ? 9.141 -11.433 3.963 1.00 84.06 100 GLU A CA 1
ATOM 770 C C . GLU A 1 100 ? 7.875 -11.030 3.188 1.00 84.06 100 GLU A C 1
ATOM 772 O O . GLU A 1 100 ? 6.759 -11.270 3.647 1.00 84.06 100 GLU A O 1
ATOM 777 N N . TRP A 1 101 ? 8.008 -10.453 1.988 1.00 86.56 101 TRP A N 1
ATOM 778 C CA . TRP A 1 101 ? 6.856 -9.982 1.204 1.00 86.56 101 TRP A CA 1
ATOM 779 C C . TRP A 1 101 ? 6.138 -11.120 0.461 1.00 86.56 101 TRP A C 1
ATOM 781 O O . TRP A 1 101 ? 5.099 -10.911 -0.170 1.00 86.56 101 TRP A O 1
ATOM 791 N N . GLY A 1 102 ? 6.669 -12.341 0.561 1.00 83.06 102 GLY A N 1
ATOM 792 C CA . GLY A 1 102 ? 6.130 -13.536 -0.073 1.00 83.06 102 GLY A CA 1
ATOM 793 C C . GLY A 1 102 ? 6.416 -13.599 -1.574 1.00 83.06 102 GLY A C 1
ATOM 794 O O . GLY A 1 102 ? 7.335 -12.965 -2.087 1.00 83.06 102 GLY A O 1
ATOM 795 N N . GLU A 1 103 ? 5.618 -14.394 -2.286 1.00 82.25 103 GLU A N 1
ATOM 796 C CA . GLU A 1 103 ? 5.747 -14.622 -3.730 1.00 82.25 103 GLU A CA 1
ATOM 797 C C . GLU A 1 103 ? 4.429 -14.315 -4.456 1.00 82.25 103 GLU A C 1
ATOM 799 O O . GLU A 1 103 ? 3.346 -14.322 -3.857 1.00 82.25 103 GLU A O 1
ATOM 804 N N . ASP A 1 104 ? 4.524 -14.066 -5.763 1.00 85.44 104 ASP A N 1
ATOM 805 C CA . ASP A 1 104 ? 3.403 -13.900 -6.690 1.00 85.44 104 ASP A CA 1
ATOM 806 C C . ASP A 1 104 ? 2.340 -12.910 -6.190 1.00 85.44 104 ASP A C 1
ATOM 808 O O . ASP A 1 104 ? 2.587 -11.708 -6.134 1.00 85.44 104 ASP A O 1
ATOM 812 N N . TYR A 1 105 ? 1.148 -13.407 -5.852 1.00 87.81 105 TYR A N 1
ATOM 813 C CA . TYR A 1 105 ? 0.001 -12.588 -5.480 1.00 87.81 105 TYR A CA 1
ATOM 814 C C . TYR A 1 105 ? 0.290 -11.736 -4.241 1.00 87.81 105 TYR A C 1
ATOM 816 O O . TYR A 1 105 ? 0.025 -10.533 -4.240 1.00 87.81 105 TYR A O 1
ATOM 824 N N . CYS A 1 106 ? 0.869 -12.346 -3.201 1.00 88.50 106 CYS A N 1
ATOM 825 C CA . CYS A 1 106 ? 1.215 -11.651 -1.961 1.00 88.50 106 CYS A CA 1
ATOM 826 C C . CYS A 1 106 ? 2.256 -10.564 -2.228 1.00 88.50 106 CYS A C 1
ATOM 828 O O . CYS A 1 106 ? 2.061 -9.416 -1.828 1.00 88.50 106 CYS A O 1
ATOM 830 N N . PHE A 1 107 ? 3.298 -10.912 -2.988 1.00 89.88 107 PHE A N 1
ATOM 831 C CA . PHE A 1 107 ? 4.362 -9.980 -3.329 1.00 89.88 107 PHE A CA 1
ATOM 832 C C . PHE A 1 107 ? 3.838 -8.791 -4.134 1.00 89.88 107 PHE A C 1
ATOM 834 O O . PHE A 1 107 ? 4.129 -7.650 -3.796 1.00 89.88 107 PHE A O 1
ATOM 841 N N . VAL A 1 108 ? 3.040 -9.027 -5.181 1.00 89.88 108 VAL A N 1
ATOM 842 C CA . VAL A 1 108 ? 2.496 -7.951 -6.028 1.00 89.88 108 VAL A CA 1
ATOM 843 C C . VAL A 1 108 ? 1.580 -7.035 -5.228 1.00 89.88 108 VAL A C 1
ATOM 845 O O . VAL A 1 108 ? 1.686 -5.814 -5.341 1.00 89.88 108 VAL A O 1
ATOM 848 N N . THR A 1 109 ? 0.714 -7.616 -4.401 1.00 92.12 109 THR A N 1
ATOM 849 C CA . THR A 1 109 ? -0.214 -6.868 -3.549 1.00 92.12 109 THR A CA 1
ATOM 850 C C . THR A 1 109 ? 0.550 -5.969 -2.575 1.00 92.12 109 THR A C 1
ATOM 852 O O . THR A 1 109 ? 0.270 -4.772 -2.492 1.00 92.12 109 THR A O 1
ATOM 855 N N . ARG A 1 110 ? 1.569 -6.518 -1.894 1.00 93.50 110 ARG A N 1
ATOM 856 C CA . ARG A 1 110 ? 2.427 -5.757 -0.977 1.00 93.50 110 ARG A CA 1
ATOM 857 C C . ARG A 1 110 ? 3.235 -4.697 -1.714 1.00 93.50 110 ARG A C 1
ATOM 859 O O . ARG A 1 110 ? 3.211 -3.540 -1.318 1.00 93.50 110 ARG A O 1
ATOM 866 N N . PHE A 1 111 ? 3.885 -5.060 -2.815 1.00 94.00 111 PHE A N 1
ATOM 867 C CA . PHE A 1 111 ? 4.711 -4.149 -3.600 1.00 94.00 111 PHE A CA 1
ATOM 868 C C . PHE A 1 111 ? 3.919 -2.946 -4.115 1.00 94.00 111 PHE A C 1
ATOM 870 O O . PHE A 1 111 ? 4.388 -1.819 -3.999 1.00 94.00 111 PHE A O 1
ATOM 877 N N . LEU A 1 112 ? 2.707 -3.147 -4.639 1.00 94.12 112 LEU A N 1
ATOM 878 C CA . LEU A 1 112 ? 1.867 -2.038 -5.096 1.00 94.12 112 LEU A CA 1
ATOM 879 C C . LEU A 1 112 ? 1.417 -1.126 -3.947 1.00 94.12 112 LEU A C 1
ATOM 881 O O . LEU A 1 112 ? 1.379 0.090 -4.133 1.00 94.12 112 LEU A O 1
ATOM 885 N N . ALA A 1 113 ? 1.101 -1.684 -2.775 1.00 94.88 113 ALA A N 1
ATOM 886 C CA . ALA A 1 113 ? 0.766 -0.889 -1.595 1.00 94.88 113 ALA A CA 1
ATOM 887 C C . ALA A 1 113 ? 1.968 -0.056 -1.115 1.00 94.88 113 ALA A C 1
ATOM 889 O O . ALA A 1 113 ? 1.841 1.139 -0.866 1.00 94.88 113 ALA A O 1
ATOM 890 N N . GLU A 1 114 ? 3.155 -0.654 -1.075 1.00 94.69 114 GLU A N 1
ATOM 891 C CA . GLU A 1 114 ? 4.394 0.022 -0.676 1.00 94.69 114 GLU A CA 1
ATOM 892 C C . GLU A 1 114 ? 4.800 1.109 -1.671 1.00 94.69 114 GLU A C 1
ATOM 894 O O . GLU A 1 114 ? 5.159 2.219 -1.287 1.00 94.69 114 GLU A O 1
ATOM 899 N N . VAL A 1 115 ? 4.675 0.839 -2.972 1.00 94.81 115 VAL A N 1
ATOM 900 C CA . VAL A 1 115 ? 4.878 1.851 -4.017 1.00 94.81 115 VAL A CA 1
ATOM 901 C C . VAL A 1 115 ? 3.901 3.008 -3.858 1.00 94.81 115 VAL A C 1
ATOM 903 O O . VAL A 1 115 ? 4.309 4.150 -4.057 1.00 94.81 115 VAL A O 1
ATOM 906 N N . TYR A 1 116 ? 2.648 2.748 -3.474 1.00 94.25 116 TYR A N 1
ATOM 907 C CA . TYR A 1 116 ? 1.702 3.821 -3.182 1.00 94.25 116 TYR A CA 1
ATOM 908 C C . TYR A 1 116 ? 2.227 4.717 -2.059 1.00 94.25 116 TYR A C 1
ATOM 910 O O . TYR A 1 116 ? 2.365 5.915 -2.276 1.00 94.25 116 TYR A O 1
ATOM 918 N N . PHE A 1 117 ? 2.616 4.145 -0.916 1.00 93.31 117 PHE A N 1
ATOM 919 C CA . PHE A 1 117 ? 3.170 4.915 0.202 1.00 93.31 117 PHE A CA 1
ATOM 920 C C . PHE A 1 117 ? 4.457 5.664 -0.163 1.00 93.31 117 PHE A C 1
ATOM 922 O O . PHE A 1 117 ? 4.601 6.840 0.169 1.00 93.31 117 PHE A O 1
ATOM 929 N N . MET A 1 118 ? 5.377 5.029 -0.896 1.00 93.25 118 MET A N 1
ATOM 930 C CA . MET A 1 118 ? 6.605 5.681 -1.366 1.00 93.25 118 MET A CA 1
ATOM 931 C C . MET A 1 118 ? 6.300 6.904 -2.235 1.00 93.25 118 MET A C 1
ATOM 933 O O . MET A 1 118 ? 6.974 7.932 -2.141 1.00 93.25 118 MET A O 1
ATOM 937 N N . ILE A 1 119 ? 5.290 6.789 -3.095 1.00 92.38 119 ILE A N 1
ATOM 938 C CA . ILE A 1 119 ? 4.901 7.849 -4.010 1.00 92.38 119 ILE A CA 1
ATOM 939 C C . ILE A 1 119 ? 4.129 8.935 -3.262 1.00 92.38 119 ILE A C 1
ATOM 941 O O . ILE A 1 119 ? 4.539 10.083 -3.339 1.00 92.38 119 ILE A O 1
ATOM 945 N N . THR A 1 120 ? 3.093 8.624 -2.492 1.00 89.00 120 THR A N 1
ATOM 946 C CA . THR A 1 120 ? 2.234 9.656 -1.889 1.00 89.00 120 THR A CA 1
ATOM 947 C C . THR A 1 120 ? 2.771 10.245 -0.587 1.00 89.00 120 THR A C 1
ATOM 949 O O . THR A 1 120 ? 2.279 11.275 -0.131 1.00 89.00 120 THR A O 1
ATOM 952 N N . ARG A 1 121 ? 3.752 9.591 0.052 1.00 82.75 121 ARG A N 1
ATOM 953 C CA . ARG A 1 121 ? 4.241 9.961 1.389 1.00 82.75 121 ARG A CA 1
ATOM 954 C C . ARG A 1 121 ? 3.053 10.161 2.344 1.00 82.75 121 ARG A C 1
ATOM 956 O O . ARG A 1 121 ? 2.246 9.248 2.496 1.00 82.75 121 ARG A O 1
ATOM 963 N N . ASP A 1 122 ? 2.907 11.370 2.885 1.00 75.00 122 ASP A N 1
ATOM 964 C CA . ASP A 1 122 ? 1.918 11.722 3.907 1.00 75.00 122 ASP A CA 1
ATOM 965 C C . ASP A 1 122 ? 0.675 12.437 3.346 1.00 75.00 122 ASP A C 1
ATOM 967 O O . ASP A 1 122 ? -0.284 12.683 4.078 1.00 75.00 122 ASP A O 1
ATOM 971 N N . ASP A 1 123 ? 0.664 12.837 2.066 1.00 81.88 123 ASP A N 1
ATOM 972 C CA . ASP A 1 123 ? -0.485 13.562 1.503 1.00 81.88 123 ASP A CA 1
ATOM 973 C C . ASP A 1 123 ? -1.543 12.640 0.881 1.00 81.88 123 ASP A C 1
ATOM 975 O O . ASP A 1 123 ? -2.688 13.075 0.689 1.00 81.88 123 ASP A O 1
ATOM 979 N N . PHE A 1 124 ? -1.173 11.373 0.659 1.00 85.19 124 PHE A N 1
ATOM 980 C CA . PHE A 1 124 ? -1.993 10.287 0.118 1.00 85.19 124 PHE A CA 1
ATOM 981 C C . PHE A 1 124 ? -2.607 10.566 -1.253 1.00 85.19 124 PHE A C 1
ATOM 983 O O . PHE A 1 124 ? -3.508 9.836 -1.667 1.00 85.19 124 PHE A O 1
ATOM 990 N N . HIS A 1 125 ? -2.142 11.600 -1.947 1.00 87.88 125 HIS A N 1
ATOM 991 C CA . HIS A 1 125 ? -2.646 12.007 -3.244 1.00 87.88 125 HIS A CA 1
ATOM 992 C C . HIS A 1 125 ? -1.654 11.606 -4.334 1.00 87.88 125 HIS A C 1
ATOM 994 O O . HIS A 1 125 ? -0.452 11.674 -4.126 1.00 87.88 125 HIS A O 1
ATOM 1000 N N . ILE A 1 126 ? -2.169 11.188 -5.493 1.00 85.69 126 ILE A N 1
ATOM 1001 C CA . ILE A 1 126 ? -1.346 10.864 -6.661 1.00 85.69 126 ILE A CA 1
ATOM 1002 C C . ILE A 1 126 ? -1.486 11.960 -7.721 1.00 85.69 126 ILE A C 1
ATOM 1004 O O . ILE A 1 126 ? -2.565 12.129 -8.304 1.00 85.69 126 ILE A O 1
ATOM 1008 N N . ASP A 1 127 ? -0.383 12.644 -8.022 1.00 88.25 127 ASP A N 1
ATOM 1009 C CA . ASP A 1 127 ? -0.267 13.578 -9.145 1.00 88.25 127 ASP A CA 1
ATOM 1010 C C . ASP A 1 127 ? -0.017 12.873 -10.501 1.00 88.25 127 ASP A C 1
ATOM 1012 O O . ASP A 1 127 ? -0.031 11.645 -10.612 1.00 88.25 127 ASP A O 1
ATOM 1016 N N . ASP A 1 128 ? 0.154 13.636 -11.587 1.00 86.50 128 ASP A N 1
ATOM 1017 C CA . ASP A 1 128 ? 0.303 13.071 -12.937 1.00 86.50 128 ASP A CA 1
ATOM 1018 C C . ASP A 1 128 ? 1.641 12.331 -13.175 1.00 86.50 128 ASP A C 1
ATOM 1020 O O . ASP A 1 128 ? 1.665 11.329 -13.909 1.00 86.50 128 ASP A O 1
ATOM 1024 N N . ASP A 1 129 ? 2.744 12.777 -12.567 1.00 87.88 129 ASP A N 1
ATOM 1025 C CA . ASP A 1 129 ? 4.062 12.137 -12.707 1.00 87.88 129 ASP A CA 1
ATOM 1026 C C . ASP A 1 129 ? 4.110 10.849 -11.873 1.00 87.88 129 ASP A C 1
ATOM 1028 O O . ASP A 1 129 ? 4.513 9.779 -12.347 1.00 87.88 129 ASP A O 1
ATOM 1032 N 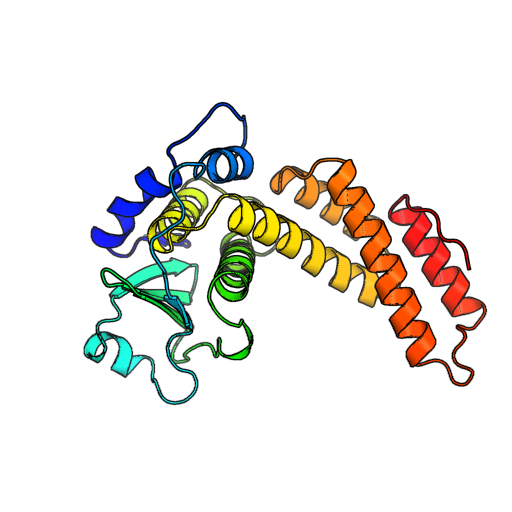N . GLU A 1 130 ? 3.592 10.934 -10.653 1.00 91.62 130 GLU A N 1
ATOM 1033 C CA . GLU A 1 130 ? 3.389 9.835 -9.715 1.00 91.62 130 GLU A CA 1
ATOM 1034 C C . GLU A 1 130 ? 2.511 8.734 -10.312 1.00 91.62 130 GLU A C 1
ATOM 1036 O O . GLU A 1 130 ? 2.874 7.552 -10.331 1.00 91.62 130 GLU A O 1
ATOM 1041 N N . LYS A 1 131 ? 1.392 9.136 -10.915 1.00 89.19 131 LYS A N 1
ATOM 1042 C CA . LYS A 1 131 ? 0.494 8.257 -11.660 1.00 89.19 131 LYS A CA 1
ATOM 1043 C C . LYS A 1 131 ? 1.200 7.552 -12.801 1.00 89.19 131 LYS A C 1
ATOM 1045 O O . LYS A 1 131 ? 0.964 6.364 -13.020 1.00 89.19 131 LYS A O 1
ATOM 1050 N N . THR A 1 132 ? 2.037 8.271 -13.543 1.00 87.75 132 THR A N 1
ATOM 1051 C CA . THR A 1 132 ? 2.777 7.708 -14.676 1.00 87.75 132 THR A CA 1
ATOM 1052 C C . THR A 1 132 ? 3.719 6.602 -14.207 1.00 87.75 132 THR A C 1
ATOM 1054 O O . THR A 1 132 ? 3.748 5.525 -14.810 1.00 87.75 132 THR A O 1
ATOM 1057 N N . VAL A 1 133 ? 4.440 6.824 -13.104 1.00 91.56 133 VAL A N 1
ATOM 1058 C CA . VAL A 1 133 ? 5.329 5.813 -12.516 1.00 91.56 133 VAL A CA 1
ATOM 1059 C C . VAL A 1 133 ? 4.549 4.628 -11.957 1.00 91.56 133 VAL A C 1
ATOM 1061 O O . VAL A 1 133 ? 4.869 3.486 -12.298 1.00 91.56 133 VAL A O 1
ATOM 1064 N N . PHE A 1 134 ? 3.489 4.872 -11.185 1.00 91.50 134 PHE A N 1
ATOM 1065 C CA . PHE A 1 134 ? 2.663 3.802 -10.624 1.00 91.50 134 PHE A CA 1
ATOM 1066 C C . PHE A 1 134 ? 2.053 2.921 -11.727 1.00 91.50 134 PHE A C 1
ATOM 1068 O O . PHE A 1 134 ? 2.100 1.690 -11.654 1.00 91.50 134 PHE A O 1
ATOM 1075 N N . GLN A 1 135 ? 1.538 3.529 -12.801 1.00 87.25 135 GLN A N 1
ATOM 1076 C CA . GLN A 1 135 ? 0.980 2.803 -13.948 1.00 87.25 135 GLN A CA 1
ATOM 1077 C C . GLN A 1 135 ? 2.039 1.998 -14.701 1.00 87.25 135 GLN A C 1
ATOM 1079 O O . GLN A 1 135 ? 1.772 0.859 -15.090 1.00 87.25 135 GLN A O 1
ATOM 1084 N N . ALA A 1 136 ? 3.236 2.557 -14.891 1.00 88.50 136 ALA A N 1
ATOM 1085 C CA . ALA A 1 136 ? 4.337 1.839 -15.521 1.00 88.50 136 ALA A CA 1
ATOM 1086 C C . ALA A 1 136 ? 4.746 0.607 -14.704 1.00 88.50 136 ALA A C 1
ATOM 1088 O O . ALA A 1 136 ? 4.924 -0.461 -15.285 1.00 88.50 136 ALA A O 1
ATOM 1089 N N . LEU A 1 137 ? 4.848 0.732 -13.377 1.00 91.12 137 LEU A N 1
ATOM 1090 C CA . LEU A 1 137 ? 5.166 -0.384 -12.483 1.00 91.12 137 LEU A CA 1
ATOM 1091 C C . LEU A 1 137 ? 4.083 -1.458 -12.535 1.00 91.12 137 LEU A C 1
ATOM 1093 O O . LEU A 1 137 ? 4.388 -2.613 -12.822 1.00 91.12 137 LEU A O 1
ATOM 1097 N N . THR A 1 138 ? 2.822 -1.058 -12.365 1.00 89.56 138 THR A N 1
ATOM 1098 C CA . THR A 1 138 ? 1.659 -1.956 -12.413 1.00 89.56 138 THR A CA 1
ATOM 1099 C C . THR A 1 138 ? 1.593 -2.717 -13.746 1.00 89.56 138 THR A C 1
ATOM 1101 O O . THR A 1 138 ? 1.377 -3.930 -13.774 1.00 89.56 138 THR A O 1
ATOM 1104 N N . GLY A 1 139 ? 1.838 -2.027 -14.865 1.00 84.31 139 GLY A N 1
ATOM 1105 C CA . GLY A 1 139 ? 1.897 -2.635 -16.194 1.00 84.31 139 GLY A CA 1
ATOM 1106 C C . GLY A 1 139 ? 3.129 -3.519 -16.409 1.00 84.31 139 GLY A C 1
ATOM 1107 O O . GLY A 1 139 ? 3.031 -4.547 -17.076 1.00 84.31 139 GLY A O 1
ATOM 1108 N N . CYS A 1 140 ? 4.283 -3.151 -15.847 1.00 87.00 140 CYS A N 1
ATOM 1109 C CA . CYS A 1 140 ? 5.521 -3.917 -15.979 1.00 87.00 140 CYS A CA 1
ATOM 1110 C C . CYS A 1 140 ? 5.462 -5.232 -15.210 1.00 87.00 140 CYS A C 1
ATOM 1112 O O . CYS A 1 140 ? 5.855 -6.265 -15.751 1.00 87.00 140 CYS A O 1
ATOM 1114 N N . ILE A 1 141 ? 4.914 -5.223 -13.997 1.00 86.81 141 ILE A N 1
ATOM 1115 C CA . ILE A 1 141 ? 4.726 -6.449 -13.219 1.00 86.81 141 ILE A CA 1
ATOM 1116 C C . ILE A 1 141 ? 3.525 -7.262 -13.708 1.00 86.81 141 ILE A C 1
ATOM 1118 O O . ILE A 1 141 ? 3.399 -8.409 -13.311 1.00 86.81 141 ILE A O 1
ATOM 1122 N N . GLU A 1 142 ? 2.693 -6.720 -14.607 1.00 84.56 142 GLU A N 1
ATOM 1123 C CA . GLU A 1 142 ? 1.468 -7.346 -15.138 1.00 84.56 142 GLU A CA 1
ATOM 1124 C C . GLU A 1 142 ? 0.417 -7.620 -14.055 1.00 84.56 142 GLU A C 1
ATOM 1126 O O . GLU A 1 142 ? -0.214 -8.678 -14.054 1.00 84.56 142 GLU A O 1
ATOM 1131 N N . ALA A 1 143 ? 0.260 -6.705 -13.093 1.00 84.62 143 ALA A N 1
ATOM 1132 C CA . ALA A 1 143 ? -0.681 -6.892 -11.991 1.00 84.62 143 ALA A CA 1
ATOM 1133 C C . ALA A 1 143 ? -2.096 -7.196 -12.512 1.00 84.62 143 ALA A C 1
ATOM 1135 O O . ALA A 1 143 ? -2.509 -6.713 -13.566 1.00 84.62 143 ALA A O 1
ATOM 1136 N N . THR A 1 144 ? -2.829 -8.025 -11.783 1.00 85.19 144 THR A N 1
ATOM 1137 C CA . THR A 1 144 ? -4.233 -8.330 -12.072 1.00 85.19 144 THR A CA 1
ATOM 1138 C C . THR A 1 144 ? -5.160 -7.335 -11.376 1.00 85.19 144 THR A C 1
ATOM 1140 O O . THR A 1 144 ? -4.768 -6.650 -10.433 1.00 85.19 144 THR A O 1
ATOM 1143 N N . SER A 1 145 ? -6.425 -7.282 -11.801 1.00 83.88 145 SER A N 1
ATOM 1144 C CA . SER A 1 145 ? -7.442 -6.441 -11.155 1.00 83.88 145 SER A CA 1
ATOM 1145 C C . SER A 1 145 ? -7.606 -6.743 -9.666 1.00 83.88 145 SER A C 1
ATOM 1147 O O . SER A 1 145 ? -7.843 -5.828 -8.879 1.00 83.88 145 SER A O 1
ATOM 1149 N N . ASP A 1 146 ? -7.474 -8.017 -9.298 1.00 86.56 146 ASP A N 1
ATOM 1150 C CA . ASP A 1 146 ? -7.661 -8.495 -7.932 1.00 86.56 146 ASP A CA 1
ATOM 1151 C C . ASP A 1 146 ? -6.462 -8.097 -7.066 1.00 86.56 146 ASP A C 1
ATOM 1153 O O . ASP A 1 146 ? -6.658 -7.554 -5.989 1.00 86.56 146 ASP A O 1
ATOM 1157 N N . GLU A 1 147 ? -5.233 -8.256 -7.572 1.00 89.06 147 GLU A N 1
ATOM 1158 C CA . GLU A 1 147 ? -4.011 -7.787 -6.894 1.00 89.06 147 GLU A CA 1
ATOM 1159 C C . GLU A 1 147 ? -4.025 -6.265 -6.681 1.00 89.06 147 GLU A C 1
ATOM 1161 O O . GLU A 1 147 ? -3.657 -5.780 -5.617 1.00 89.06 147 GLU A O 1
ATOM 1166 N N . VAL A 1 148 ? -4.489 -5.493 -7.671 1.00 89.25 148 VAL A N 1
ATOM 1167 C CA . VAL A 1 148 ? -4.622 -4.030 -7.543 1.00 89.25 148 VAL A CA 1
ATOM 1168 C C . VAL A 1 148 ? -5.705 -3.660 -6.524 1.00 89.25 148 VAL A C 1
ATOM 1170 O O . VAL A 1 148 ? -5.520 -2.733 -5.734 1.00 89.25 148 VAL A O 1
ATOM 1173 N N . SER A 1 149 ? -6.841 -4.363 -6.533 1.00 89.69 149 SER A N 1
ATOM 1174 C CA . SER A 1 149 ? -7.922 -4.128 -5.571 1.00 89.69 149 SER A CA 1
ATOM 1175 C C . SER A 1 149 ? -7.487 -4.447 -4.142 1.00 89.69 149 SER A C 1
ATOM 1177 O O . SER A 1 149 ? -7.803 -3.682 -3.229 1.00 89.69 149 SER A O 1
ATOM 1179 N N . ASP A 1 150 ? -6.747 -5.534 -3.951 1.00 91.25 150 ASP A N 1
ATOM 1180 C CA . ASP A 1 150 ? -6.269 -5.947 -2.636 1.00 91.25 150 ASP A CA 1
ATOM 1181 C C . ASP A 1 150 ? -5.090 -5.093 -2.168 1.00 91.25 150 ASP A C 1
ATOM 1183 O O . ASP A 1 150 ? -5.029 -4.772 -0.986 1.00 91.25 150 ASP A O 1
ATOM 1187 N N . ALA A 1 151 ? -4.230 -4.606 -3.071 1.00 93.19 151 ALA A N 1
ATOM 1188 C CA . ALA A 1 151 ? -3.176 -3.650 -2.727 1.00 93.19 151 ALA A CA 1
ATOM 1189 C C . ALA A 1 151 ? -3.784 -2.354 -2.188 1.00 93.19 151 ALA A C 1
ATOM 1191 O O . ALA A 1 151 ? -3.360 -1.827 -1.164 1.00 93.19 151 ALA A O 1
ATOM 1192 N N . ARG A 1 152 ? -4.849 -1.876 -2.837 1.00 92.75 152 ARG A N 1
ATOM 1193 C CA . ARG A 1 152 ? -5.629 -0.733 -2.366 1.00 92.75 152 ARG A CA 1
ATOM 1194 C C . ARG A 1 152 ? -6.233 -0.982 -0.977 1.00 92.75 152 ARG A C 1
ATOM 1196 O O . ARG A 1 152 ? -6.179 -0.096 -0.128 1.00 92.75 152 ARG A O 1
ATOM 1203 N N . ASN A 1 153 ? -6.819 -2.158 -0.742 1.00 93.50 153 ASN A N 1
ATOM 1204 C CA . ASN A 1 153 ? -7.356 -2.511 0.577 1.00 93.50 153 ASN A CA 1
ATOM 1205 C C . ASN A 1 153 ? -6.239 -2.588 1.631 1.00 93.50 153 ASN A C 1
ATOM 1207 O O . ASN A 1 153 ? -6.446 -2.156 2.761 1.00 93.50 153 ASN A O 1
ATOM 1211 N N . LEU A 1 154 ? -5.060 -3.085 1.247 1.00 94.44 154 LEU A N 1
ATOM 1212 C CA . LEU A 1 154 ? -3.884 -3.187 2.104 1.00 94.44 154 LEU A CA 1
ATOM 1213 C C . LEU A 1 154 ? -3.352 -1.809 2.517 1.00 94.44 154 LEU A C 1
ATOM 1215 O O . LEU A 1 154 ? -3.055 -1.628 3.690 1.00 94.44 154 LEU A O 1
ATOM 1219 N N . VAL A 1 155 ? -3.308 -0.826 1.606 1.00 94.38 155 VAL A N 1
ATOM 1220 C CA . VAL A 1 155 ? -2.944 0.564 1.953 1.00 94.38 155 VAL A CA 1
ATOM 1221 C C . VAL A 1 155 ? -3.854 1.092 3.060 1.00 94.38 155 VAL A C 1
ATOM 1223 O O . VAL A 1 155 ? -3.375 1.595 4.072 1.00 94.38 155 VAL A O 1
ATOM 1226 N N . TYR A 1 156 ? -5.171 0.951 2.894 1.00 95.12 156 TYR A N 1
ATOM 1227 C CA . TYR A 1 156 ? -6.117 1.418 3.906 1.00 95.12 156 TYR A CA 1
ATOM 1228 C C . TYR A 1 156 ? -5.990 0.647 5.221 1.00 95.12 156 TYR A C 1
ATOM 1230 O O . TYR A 1 156 ? -6.018 1.255 6.286 1.00 95.12 156 TYR A O 1
ATOM 1238 N N . TRP A 1 157 ? -5.810 -0.674 5.143 1.00 94.81 157 TRP A N 1
ATOM 1239 C CA . TRP A 1 157 ? -5.605 -1.530 6.307 1.00 94.81 157 TRP A CA 1
ATOM 1240 C C . TRP A 1 157 ? -4.384 -1.113 7.122 1.00 94.81 157 TRP A C 1
ATOM 1242 O O . TRP A 1 157 ? -4.509 -0.948 8.324 1.00 94.81 157 TRP A O 1
ATOM 1252 N N . THR A 1 158 ? -3.230 -0.889 6.490 1.00 92.50 158 THR A N 1
ATOM 1253 C CA . THR A 1 158 ? -2.002 -0.481 7.192 1.00 92.50 158 THR A CA 1
ATOM 1254 C C . THR A 1 158 ? -2.186 0.819 7.972 1.00 92.50 158 THR A C 1
ATOM 1256 O O . THR A 1 158 ? -1.661 0.962 9.067 1.00 92.50 158 THR A O 1
ATOM 1259 N N . LEU A 1 159 ? -2.961 1.761 7.438 1.00 91.50 159 LEU A N 1
ATOM 1260 C CA . LEU A 1 159 ? -3.244 3.017 8.131 1.00 91.50 159 LEU A CA 1
ATOM 1261 C C . LEU A 1 159 ? -4.255 2.842 9.265 1.00 91.50 159 LEU A C 1
ATOM 1263 O O . LEU A 1 159 ? -4.106 3.469 10.307 1.00 91.50 159 LEU A O 1
ATOM 1267 N N . LEU A 1 160 ? -5.271 1.999 9.065 1.00 93.06 160 LEU A N 1
ATOM 1268 C CA . LEU A 1 160 ? -6.208 1.634 10.127 1.00 93.06 160 LEU A CA 1
ATOM 1269 C C . LEU A 1 160 ? -5.501 0.936 11.290 1.00 93.06 160 LEU A C 1
ATOM 1271 O O . LEU A 1 160 ? -5.801 1.248 12.433 1.00 93.06 160 LEU A O 1
ATOM 1275 N N . ASP A 1 161 ? -4.587 0.016 10.986 1.00 92.50 161 ASP A N 1
ATOM 1276 C CA . ASP A 1 161 ? -3.815 -0.749 11.966 1.00 92.50 161 ASP A CA 1
ATOM 1277 C C . ASP A 1 161 ? -2.990 0.189 12.853 1.00 92.50 161 ASP A C 1
ATOM 1279 O O . ASP A 1 161 ? -3.142 0.164 14.069 1.00 92.50 161 ASP A O 1
ATOM 1283 N N . ASN A 1 162 ? -2.255 1.127 12.244 1.00 89.50 162 ASN A N 1
ATOM 1284 C CA . ASN A 1 162 ? -1.494 2.141 12.979 1.00 89.50 162 ASN A CA 1
ATOM 1285 C C . ASN A 1 162 ? -2.388 3.010 13.889 1.00 89.50 162 ASN A C 1
ATOM 1287 O O . ASN A 1 162 ? -2.030 3.280 15.026 1.00 89.50 162 ASN A O 1
ATOM 1291 N N . VAL A 1 163 ? -3.557 3.442 13.400 1.00 89.88 163 VAL A N 1
ATOM 1292 C CA . VAL A 1 163 ? -4.491 4.289 14.173 1.00 89.88 163 VAL A CA 1
ATOM 1293 C C . VAL A 1 163 ? -5.134 3.522 15.336 1.00 89.88 163 VAL A C 1
ATOM 1295 O O . VAL A 1 163 ? -5.444 4.101 16.374 1.00 89.88 163 VAL A O 1
ATOM 1298 N N . VAL A 1 164 ? -5.379 2.222 15.169 1.00 89.38 164 VAL A N 1
ATOM 1299 C CA . VAL A 1 164 ? -5.967 1.377 16.218 1.00 89.38 164 VAL A CA 1
ATOM 1300 C C . VAL A 1 164 ? -4.916 0.938 17.242 1.00 89.38 164 VAL A C 1
ATOM 1302 O O . VAL A 1 164 ? -5.256 0.788 18.415 1.00 89.38 164 VAL A O 1
ATOM 1305 N N . GLU A 1 165 ? -3.651 0.777 16.840 1.00 86.44 165 GLU A N 1
ATOM 1306 C CA . GLU A 1 165 ? -2.536 0.471 17.749 1.00 86.44 165 GLU A CA 1
ATOM 1307 C C . GLU A 1 165 ? -2.365 1.545 18.839 1.00 86.44 165 GLU A C 1
ATOM 1309 O O . GLU A 1 165 ? -2.066 1.209 19.984 1.00 86.44 165 GLU A O 1
ATOM 1314 N N . ASP A 1 166 ? -2.654 2.810 18.519 1.00 85.25 166 ASP A N 1
ATOM 1315 C CA . ASP A 1 166 ? -2.611 3.934 19.465 1.00 85.25 166 ASP A CA 1
ATOM 1316 C C . ASP A 1 166 ? -3.786 3.950 20.474 1.00 85.25 166 ASP A C 1
ATOM 1318 O O . ASP A 1 166 ? -3.841 4.807 21.361 1.00 85.25 166 ASP A O 1
ATOM 1322 N N . GLU A 1 167 ? -4.731 3.005 20.364 1.00 83.19 167 GLU A N 1
ATOM 1323 C CA . GLU A 1 167 ? -5.924 2.795 21.210 1.00 83.19 167 GLU A CA 1
ATOM 1324 C C . GLU A 1 167 ? -6.921 3.970 21.277 1.00 83.19 167 GLU A C 1
ATOM 1326 O O . GLU A 1 167 ? -7.996 3.854 21.874 1.00 83.19 167 GLU A O 1
ATOM 1331 N N . VAL A 1 168 ? -6.592 5.108 20.663 1.00 85.31 168 VAL A N 1
ATOM 1332 C CA . VAL A 1 168 ? -7.372 6.344 20.699 1.00 85.31 168 VAL A CA 1
ATOM 1333 C C . VAL A 1 168 ? -7.446 6.934 19.301 1.00 85.31 168 VAL A C 1
ATOM 1335 O O . VAL A 1 168 ? -6.487 7.512 18.812 1.00 85.31 168 VAL A O 1
ATOM 1338 N N . ILE A 1 169 ? -8.635 6.883 18.700 1.00 89.75 169 ILE A N 1
ATOM 1339 C CA . ILE A 1 169 ? -8.879 7.495 17.390 1.00 89.75 169 ILE A CA 1
ATOM 1340 C C . ILE A 1 169 ? -9.263 8.963 17.575 1.00 89.75 169 ILE A C 1
ATOM 1342 O O . ILE A 1 169 ? -10.389 9.299 17.971 1.00 89.75 169 ILE A O 1
ATOM 1346 N N . THR A 1 170 ? -8.327 9.846 17.258 1.00 90.19 170 THR A N 1
ATOM 1347 C CA . THR A 1 170 ? -8.503 11.298 17.280 1.00 90.19 170 THR A CA 1
ATOM 1348 C C . THR A 1 170 ? -9.359 11.792 16.107 1.00 90.19 170 THR A C 1
ATOM 1350 O O . THR A 1 170 ? -9.587 11.099 15.112 1.00 90.19 170 THR A O 1
ATOM 1353 N N . ASP A 1 171 ? -9.845 13.035 16.203 1.00 90.50 171 ASP A N 1
ATOM 1354 C CA . ASP A 1 171 ? -10.576 13.672 15.098 1.00 90.50 171 ASP A CA 1
ATOM 1355 C C . ASP A 1 171 ? -9.685 13.835 13.848 1.00 90.50 171 ASP A C 1
ATOM 1357 O O . ASP A 1 171 ? -10.165 13.671 12.728 1.00 90.50 171 ASP A O 1
ATOM 1361 N N . GLU A 1 172 ? -8.387 14.095 14.035 1.00 89.69 172 GLU A N 1
ATOM 1362 C CA . GLU A 1 172 ? -7.405 14.249 12.953 1.00 89.69 172 GLU A CA 1
ATOM 1363 C C . GLU A 1 172 ? -7.162 12.930 12.205 1.00 89.69 172 GLU A C 1
ATOM 1365 O O . GLU A 1 172 ? -7.145 12.899 10.970 1.00 89.69 172 GLU A O 1
ATOM 1370 N N . GLU A 1 173 ? -7.050 11.816 12.927 1.00 90.88 173 GLU A N 1
ATOM 1371 C CA . GLU A 1 173 ? -6.920 10.487 12.319 1.00 90.88 173 GLU A CA 1
ATOM 1372 C C . GLU A 1 173 ? -8.198 10.083 11.593 1.00 90.88 173 GLU A C 1
ATOM 1374 O O . GLU A 1 173 ? -8.143 9.566 10.477 1.00 90.88 173 GLU A O 1
ATOM 1379 N N . HIS A 1 174 ? -9.364 10.389 12.164 1.00 89.06 174 HIS A N 1
ATOM 1380 C CA . HIS A 1 174 ? -10.637 10.142 11.497 1.00 89.06 174 HIS A CA 1
ATOM 1381 C C . HIS A 1 174 ? -10.769 10.954 10.191 1.00 89.06 174 HIS A C 1
ATOM 1383 O O . HIS A 1 174 ? -11.224 10.428 9.168 1.00 89.06 174 HIS A O 1
ATOM 1389 N N . GLU A 1 175 ? -10.345 12.223 10.180 1.00 90.06 175 GLU A N 1
ATOM 1390 C CA . GLU A 1 175 ? -10.282 13.042 8.961 1.00 90.06 175 GLU A CA 1
ATOM 1391 C C . GLU A 1 175 ? -9.283 12.483 7.936 1.00 90.06 175 GLU A C 1
ATOM 1393 O O . GLU A 1 175 ? -9.586 12.424 6.737 1.00 90.06 175 GLU A O 1
ATOM 1398 N N . THR A 1 176 ? -8.127 12.010 8.402 1.00 89.75 176 THR A N 1
ATOM 1399 C CA . THR A 1 176 ? -7.088 11.390 7.569 1.00 89.75 176 THR A CA 1
ATOM 1400 C C . THR A 1 176 ? -7.593 10.105 6.914 1.00 89.75 176 THR A C 1
ATOM 1402 O O . THR A 1 176 ? -7.515 9.964 5.689 1.00 89.75 176 THR A O 1
ATOM 1405 N N . LEU A 1 177 ? -8.232 9.214 7.678 1.00 91.50 177 LEU A N 1
ATOM 1406 C CA . LEU A 1 177 ? -8.872 8.001 7.163 1.00 91.50 177 LEU A CA 1
ATOM 1407 C C . LEU A 1 177 ? -9.959 8.330 6.130 1.00 91.50 177 LEU A C 1
ATOM 1409 O O . LEU A 1 177 ? -10.048 7.666 5.094 1.00 91.50 177 LEU A O 1
ATOM 1413 N N . ALA A 1 178 ? -10.758 9.376 6.360 1.00 90.38 178 ALA A N 1
ATOM 1414 C CA . ALA A 1 178 ? -11.778 9.815 5.409 1.00 90.38 178 ALA A CA 1
ATOM 1415 C 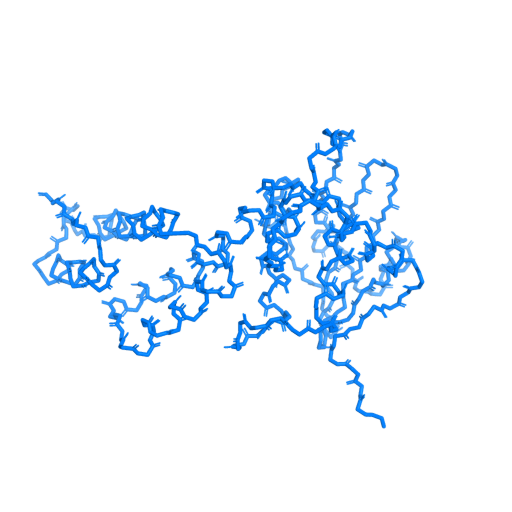C . ALA A 1 178 ? -11.173 10.359 4.100 1.00 90.38 178 ALA A C 1
ATOM 1417 O O . ALA A 1 178 ? -11.692 10.074 3.013 1.00 90.38 178 ALA A O 1
ATOM 1418 N N . LYS A 1 179 ? -10.069 11.112 4.184 1.00 90.69 179 LYS A N 1
ATOM 1419 C CA . LYS A 1 179 ? -9.329 11.609 3.016 1.00 90.69 179 LYS A CA 1
ATOM 1420 C C . LYS A 1 179 ? -8.761 10.447 2.202 1.00 90.69 179 LYS A C 1
ATOM 1422 O O . LYS A 1 179 ? -9.009 10.367 1.002 1.00 90.69 179 LYS A O 1
ATOM 1427 N N . ILE A 1 180 ? -8.079 9.513 2.856 1.00 90.94 180 ILE A N 1
ATOM 1428 C CA . ILE A 1 180 ? -7.427 8.375 2.196 1.00 90.94 180 ILE A CA 1
ATOM 1429 C C . ILE A 1 180 ? -8.452 7.454 1.558 1.00 90.94 180 ILE A C 1
ATOM 1431 O O . ILE A 1 180 ? -8.298 7.057 0.407 1.00 90.94 180 ILE A O 1
ATOM 1435 N N . ARG A 1 181 ? -9.554 7.180 2.258 1.00 91.62 181 ARG A N 1
ATOM 1436 C CA . ARG A 1 181 ? -10.680 6.429 1.706 1.00 91.62 181 ARG A CA 1
ATOM 1437 C C . ARG A 1 181 ? -11.128 6.986 0.350 1.00 91.62 181 ARG A C 1
ATOM 1439 O O . ARG A 1 181 ? -11.442 6.217 -0.562 1.00 91.62 181 ARG A O 1
ATOM 1446 N N . LYS A 1 182 ? -11.192 8.315 0.230 1.00 90.56 182 LYS A N 1
ATOM 1447 C CA . LYS A 1 182 ? -11.581 8.997 -1.005 1.00 90.56 182 LYS A CA 1
ATOM 1448 C C . LYS A 1 182 ? -10.518 8.846 -2.093 1.00 90.56 182 LYS A C 1
ATOM 1450 O O . LYS A 1 182 ? -10.892 8.518 -3.215 1.00 90.56 182 LYS A O 1
ATOM 1455 N N . GLU A 1 183 ? -9.241 9.044 -1.768 1.00 91.06 183 GLU A N 1
ATOM 1456 C CA . GLU A 1 183 ? -8.122 8.879 -2.716 1.00 91.06 183 GLU A CA 1
ATOM 1457 C C . GLU A 1 183 ? -8.007 7.432 -3.226 1.00 91.06 183 GLU A C 1
ATOM 1459 O O . GLU A 1 183 ? -7.771 7.192 -4.410 1.00 91.06 183 GLU A O 1
ATOM 1464 N N . 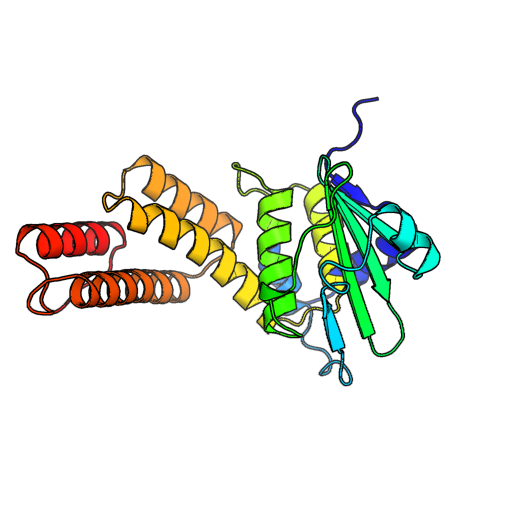LEU A 1 184 ? -8.276 6.455 -2.359 1.00 91.19 184 LEU A N 1
ATOM 1465 C CA . LEU A 1 184 ? -8.309 5.038 -2.712 1.00 91.19 184 LEU A CA 1
ATOM 1466 C C . LEU A 1 184 ? -9.590 4.632 -3.458 1.00 91.19 184 LEU A C 1
ATOM 1468 O O . LEU A 1 184 ? -9.646 3.552 -4.036 1.00 91.19 184 LEU A O 1
ATOM 1472 N N . GLU A 1 185 ? -10.627 5.468 -3.506 1.00 90.69 185 GLU A N 1
ATOM 1473 C CA . GLU A 1 185 ? -11.912 5.129 -4.140 1.00 90.69 185 GLU A CA 1
ATOM 1474 C C . GLU A 1 185 ? -12.562 3.878 -3.510 1.00 90.69 185 GLU A C 1
ATOM 1476 O O . GLU A 1 185 ? -13.111 3.012 -4.206 1.00 90.69 185 GLU A O 1
ATOM 1481 N N . LEU A 1 186 ? -12.474 3.754 -2.180 1.00 89.88 186 LEU A N 1
ATOM 1482 C CA . LEU A 1 186 ? -13.080 2.652 -1.433 1.00 89.88 186 LEU A CA 1
ATOM 1483 C C . LEU A 1 186 ? -14.578 2.891 -1.204 1.00 89.88 186 LEU A C 1
ATOM 1485 O O . LEU A 1 186 ? -15.010 3.932 -0.691 1.00 89.88 186 LEU A O 1
ATOM 1489 N N . ASP A 1 187 ? -15.384 1.895 -1.571 1.00 87.44 187 ASP A N 1
ATOM 1490 C CA . ASP A 1 187 ? -16.823 1.917 -1.328 1.00 87.44 187 ASP A CA 1
ATOM 1491 C C . ASP A 1 187 ? -17.162 1.711 0.161 1.00 87.44 187 ASP A C 1
ATOM 1493 O O . ASP A 1 187 ? -16.359 1.208 0.946 1.00 87.44 187 ASP A O 1
ATOM 1497 N N . ASP A 1 188 ? -18.370 2.126 0.563 1.00 88.75 188 ASP A N 1
ATOM 1498 C CA . ASP A 1 188 ? -18.827 2.023 1.958 1.00 88.75 188 ASP A CA 1
ATOM 1499 C C . ASP A 1 188 ? -18.828 0.588 2.489 1.00 88.75 188 ASP A C 1
ATOM 1501 O O . ASP A 1 188 ? -18.722 0.385 3.697 1.00 88.75 188 ASP A O 1
ATOM 1505 N N . LYS A 1 189 ? -19.005 -0.404 1.610 1.00 89.31 189 LYS A N 1
ATOM 1506 C CA . LYS A 1 189 ? -19.081 -1.799 2.028 1.00 89.31 189 LYS A CA 1
ATOM 1507 C C . LYS A 1 189 ? -17.693 -2.292 2.428 1.00 89.31 189 LYS A C 1
ATOM 1509 O O . LYS A 1 189 ? -17.537 -2.754 3.551 1.00 89.31 189 LYS A O 1
ATOM 1514 N N . ASN A 1 190 ? -16.697 -2.118 1.561 1.00 87.12 190 ASN A N 1
ATOM 1515 C CA . ASN A 1 190 ? -15.324 -2.542 1.832 1.00 87.12 190 ASN A CA 1
ATOM 1516 C C . ASN A 1 190 ? -14.767 -1.840 3.074 1.00 87.12 190 ASN A C 1
ATOM 1518 O O . ASN A 1 190 ? -14.114 -2.475 3.892 1.00 87.12 190 ASN A O 1
ATOM 1522 N N . VAL A 1 191 ? -15.067 -0.550 3.251 1.00 92.75 191 VAL A N 1
ATOM 1523 C CA . VAL A 1 191 ? -14.629 0.207 4.434 1.00 92.75 191 VAL A CA 1
ATOM 1524 C C . VAL A 1 191 ? -15.231 -0.360 5.712 1.00 92.75 191 VAL A C 1
ATOM 1526 O O . VAL A 1 191 ? -14.506 -0.574 6.675 1.00 92.75 191 VAL A O 1
ATOM 1529 N N . LYS A 1 192 ? -16.535 -0.660 5.723 1.00 93.06 192 LYS A N 1
ATOM 1530 C CA . LYS A 1 192 ? -17.178 -1.277 6.891 1.00 93.06 192 LYS A CA 1
ATOM 1531 C C . LYS A 1 192 ? -16.621 -2.660 7.199 1.00 93.06 192 LYS A C 1
ATOM 1533 O O . LYS A 1 192 ? -16.423 -2.965 8.369 1.00 93.06 192 LYS A O 1
ATOM 1538 N N . ASP A 1 193 ? -16.363 -3.466 6.172 1.00 93.50 193 ASP A N 1
ATOM 1539 C CA . ASP A 1 193 ? -15.786 -4.800 6.340 1.00 93.50 193 ASP A CA 1
ATOM 1540 C C . ASP A 1 193 ? -14.364 -4.702 6.939 1.00 93.50 193 ASP A C 1
ATOM 1542 O O . ASP A 1 193 ? -14.036 -5.448 7.860 1.00 93.50 193 ASP A O 1
ATOM 1546 N N . LEU A 1 194 ? -13.549 -3.734 6.495 1.00 94.56 194 LEU A N 1
ATOM 1547 C CA . LEU A 1 194 ? -12.211 -3.473 7.048 1.00 94.56 194 LEU A CA 1
ATOM 1548 C C . LEU A 1 194 ? -12.265 -2.914 8.479 1.00 94.56 194 LEU A C 1
ATOM 1550 O O . LEU A 1 194 ? -11.512 -3.373 9.332 1.00 94.56 194 LEU A O 1
ATOM 1554 N N . HIS A 1 195 ? -13.178 -1.982 8.768 1.00 95.50 195 HIS A N 1
ATOM 1555 C CA . HIS A 1 195 ? -13.382 -1.445 10.119 1.00 95.50 195 HIS A CA 1
ATOM 1556 C C . HIS A 1 195 ? -13.840 -2.515 11.109 1.00 95.50 195 HIS A C 1
ATOM 1558 O O . HIS A 1 195 ? -13.405 -2.526 12.255 1.00 95.50 195 HIS A O 1
ATOM 1564 N N . GLN A 1 196 ? -14.733 -3.412 10.686 1.00 95.25 196 GLN A N 1
ATOM 1565 C CA . GLN A 1 196 ? -15.173 -4.505 11.545 1.00 95.25 196 GLN A CA 1
ATOM 1566 C C . GLN A 1 196 ? -14.001 -5.442 11.826 1.00 95.25 196 GLN A C 1
ATOM 1568 O O . GLN A 1 196 ? -13.741 -5.767 12.979 1.00 95.25 196 GLN A O 1
ATOM 1573 N N . LYS A 1 197 ? -13.258 -5.804 10.776 1.00 94.81 197 LYS A N 1
ATOM 1574 C CA . LYS A 1 197 ? -12.116 -6.701 10.892 1.00 94.81 197 LYS A CA 1
ATOM 1575 C C . LYS A 1 197 ? -11.030 -6.151 11.822 1.00 94.81 197 LYS A C 1
ATOM 1577 O O . LYS A 1 197 ? -10.544 -6.910 12.642 1.00 94.81 197 LYS A O 1
ATOM 1582 N N . ILE A 1 198 ? -10.662 -4.868 11.736 1.00 94.38 198 ILE A N 1
ATOM 1583 C CA . ILE A 1 198 ? -9.593 -4.323 12.596 1.00 94.38 198 ILE A CA 1
ATOM 1584 C C . ILE A 1 198 ? -9.995 -4.303 14.073 1.00 94.38 198 ILE A C 1
ATOM 1586 O O . ILE A 1 198 ? -9.178 -4.584 14.941 1.00 94.38 198 ILE A O 1
ATOM 1590 N N . ILE A 1 199 ? -11.270 -4.040 14.362 1.00 95.12 199 ILE A N 1
ATOM 1591 C CA . ILE A 1 199 ? -11.792 -4.087 15.729 1.00 95.12 199 ILE A CA 1
ATOM 1592 C C . ILE A 1 199 ? -11.827 -5.524 16.264 1.00 95.12 199 ILE A C 1
ATOM 1594 O O . ILE A 1 199 ? -11.477 -5.744 17.423 1.00 95.12 199 ILE A O 1
ATOM 1598 N N . ASP A 1 200 ? -12.223 -6.490 15.432 1.00 93.94 200 ASP A N 1
ATOM 1599 C CA . ASP A 1 200 ? -12.218 -7.909 15.798 1.00 93.94 200 ASP A CA 1
ATOM 1600 C C . ASP A 1 200 ? -10.776 -8.409 16.029 1.00 93.94 200 ASP A C 1
ATOM 1602 O O . ASP A 1 200 ? -10.498 -9.028 17.056 1.00 93.94 200 ASP A O 1
ATOM 1606 N N . ASP A 1 201 ? -9.845 -8.070 15.129 1.00 92.75 201 ASP A N 1
ATOM 1607 C CA . ASP A 1 201 ? -8.426 -8.430 15.234 1.00 92.75 201 ASP A CA 1
ATOM 1608 C C . ASP A 1 201 ? -7.793 -7.809 16.494 1.00 92.75 201 ASP A C 1
ATOM 1610 O O . ASP A 1 201 ? -7.091 -8.498 17.240 1.00 92.75 201 ASP A O 1
ATOM 1614 N N . TYR A 1 202 ? -8.080 -6.534 16.784 1.00 92.38 202 TYR A N 1
ATOM 1615 C CA . TYR A 1 202 ? -7.602 -5.875 17.999 1.00 92.38 202 TYR A CA 1
ATOM 1616 C C . TYR A 1 202 ? -8.186 -6.529 19.259 1.00 92.38 202 TYR A C 1
ATOM 1618 O O . TYR A 1 202 ? -7.439 -6.814 20.192 1.00 92.38 202 TYR A O 1
ATOM 1626 N N . TYR A 1 203 ? -9.483 -6.863 19.279 1.00 92.50 203 TYR A N 1
ATOM 1627 C CA . TYR A 1 203 ? -10.093 -7.593 20.396 1.00 92.50 203 TYR A CA 1
ATOM 1628 C C . TYR A 1 203 ? -9.426 -8.954 20.639 1.00 92.50 203 TYR A C 1
ATOM 1630 O O . TYR A 1 203 ? -9.103 -9.285 21.784 1.00 92.50 203 TYR A O 1
ATOM 1638 N N . ASP A 1 204 ? -9.181 -9.730 19.581 1.00 92.19 204 ASP A N 1
ATOM 1639 C CA . ASP A 1 204 ? -8.515 -11.032 19.671 1.00 92.19 204 ASP A CA 1
ATOM 1640 C C . ASP A 1 204 ? -7.078 -10.898 20.205 1.00 92.19 204 ASP A C 1
ATOM 1642 O O . ASP A 1 204 ? -6.633 -11.705 21.033 1.00 92.19 204 ASP A O 1
ATOM 1646 N N . ILE A 1 205 ? -6.359 -9.853 19.779 1.00 90.94 205 ILE A N 1
ATOM 1647 C CA . ILE A 1 205 ? -5.036 -9.501 20.305 1.00 90.94 205 ILE A CA 1
ATOM 1648 C C . ILE A 1 205 ? -5.132 -9.161 21.793 1.00 90.94 205 ILE A C 1
ATOM 1650 O O . ILE A 1 205 ? -4.398 -9.754 22.587 1.00 90.94 205 ILE A O 1
ATOM 1654 N N . THR A 1 206 ? -6.050 -8.279 22.198 1.00 89.62 206 THR A N 1
ATOM 1655 C CA . THR A 1 206 ? -6.233 -7.916 23.609 1.00 89.62 206 THR A CA 1
ATOM 1656 C C . THR A 1 206 ? -6.511 -9.160 24.450 1.00 89.62 206 THR A C 1
ATOM 1658 O O . THR A 1 206 ? -5.802 -9.398 25.425 1.00 89.62 206 THR A O 1
ATOM 1661 N N . CYS A 1 207 ? -7.443 -10.023 24.023 1.00 90.25 207 CYS A N 1
ATOM 1662 C CA . CYS A 1 207 ? -7.753 -11.281 24.708 1.00 90.25 207 CYS A CA 1
ATOM 1663 C C . CYS A 1 207 ? -6.514 -12.163 24.893 1.00 90.25 207 CYS A C 1
ATOM 1665 O O . CYS A 1 207 ? -6.308 -12.733 25.963 1.00 90.25 207 CYS A O 1
ATOM 1667 N N . LYS A 1 208 ? -5.675 -12.280 23.857 1.00 91.38 208 LYS A N 1
ATOM 1668 C CA . LYS A 1 208 ? -4.461 -13.105 23.881 1.00 91.38 208 LYS A CA 1
ATOM 1669 C C . LYS A 1 208 ? -3.430 -12.620 24.906 1.00 91.38 208 LYS A C 1
ATOM 1671 O O . LYS A 1 208 ? -2.669 -13.444 25.416 1.00 91.38 208 LYS A O 1
ATOM 1676 N N . TYR A 1 209 ? -3.380 -11.317 25.175 1.00 88.00 209 TYR A N 1
ATOM 1677 C CA . TYR A 1 209 ? -2.426 -10.711 26.106 1.00 88.00 209 TYR A CA 1
ATOM 1678 C C . TYR A 1 209 ? -3.012 -10.429 27.502 1.00 88.00 209 TYR A C 1
ATOM 1680 O O . TYR A 1 209 ? -2.249 -10.109 28.414 1.00 88.00 209 TYR A O 1
ATOM 1688 N N . SER A 1 210 ? -4.321 -10.601 27.706 1.00 87.81 210 SER A N 1
ATOM 1689 C CA . SER A 1 210 ? -4.963 -10.538 29.025 1.00 87.81 210 SER A CA 1
ATOM 1690 C C . SER A 1 210 ? -4.656 -11.774 29.885 1.00 87.81 210 SER A C 1
ATOM 1692 O O . SER A 1 210 ? -4.652 -12.901 29.392 1.00 87.81 210 SER A O 1
ATOM 1694 N N . GLU A 1 211 ? -4.471 -11.584 31.199 1.00 80.94 211 GLU A N 1
ATOM 1695 C CA . GLU A 1 211 ? -4.104 -12.665 32.139 1.00 80.94 211 GLU A CA 1
ATOM 1696 C C . GLU A 1 211 ? -5.122 -13.820 32.169 1.00 80.94 211 GLU A C 1
ATOM 1698 O O . GLU A 1 211 ? -4.735 -14.989 32.184 1.00 80.94 211 GLU A O 1
ATOM 1703 N N . ASP A 1 212 ? -6.416 -13.494 32.110 1.00 85.25 212 ASP A N 1
ATOM 1704 C CA . ASP A 1 212 ? -7.524 -14.459 32.158 1.00 85.25 212 ASP A CA 1
ATOM 1705 C C . ASP A 1 212 ? -8.112 -14.773 30.766 1.00 85.25 212 ASP A C 1
ATOM 1707 O O . ASP A 1 212 ? -9.187 -15.368 30.649 1.00 85.25 212 ASP A O 1
ATOM 1711 N N . GLY A 1 213 ? -7.443 -14.342 29.689 1.00 83.88 213 GLY A N 1
ATOM 1712 C CA . GLY A 1 213 ? -7.943 -14.481 28.317 1.00 83.88 213 GLY A CA 1
ATOM 1713 C C . GLY A 1 213 ? -9.165 -13.611 27.999 1.00 83.88 213 GLY A C 1
ATOM 1714 O O . GLY A 1 213 ? -9.812 -13.818 26.976 1.00 83.88 213 GLY A O 1
ATOM 1715 N N . THR A 1 214 ? -9.514 -12.680 28.893 1.00 86.50 214 THR A N 1
ATOM 1716 C CA . THR A 1 214 ? -10.637 -11.745 28.753 1.00 86.50 214 THR A CA 1
ATOM 1717 C C . THR A 1 214 ? -10.134 -10.322 29.008 1.00 86.50 214 THR A C 1
ATOM 1719 O O . THR A 1 214 ? -9.491 -10.117 30.042 1.00 86.50 214 THR A O 1
ATOM 1722 N N . PRO A 1 215 ? -10.427 -9.352 28.125 1.00 87.88 215 PRO A N 1
ATOM 1723 C CA . PRO A 1 215 ? -10.067 -7.958 28.339 1.00 87.88 215 PRO A CA 1
ATOM 1724 C C . PRO A 1 215 ? -10.734 -7.387 29.592 1.00 87.88 215 PRO A C 1
ATOM 1726 O O . PRO A 1 215 ? -11.866 -7.754 29.928 1.00 87.88 215 PRO A O 1
ATOM 1729 N N . ASP A 1 216 ? -10.041 -6.485 30.281 1.00 90.12 216 ASP A N 1
ATOM 1730 C CA . ASP A 1 216 ? -10.609 -5.781 31.427 1.00 90.12 216 ASP A CA 1
ATOM 1731 C C . ASP A 1 216 ? -11.635 -4.709 31.002 1.00 90.12 216 ASP A C 1
ATOM 1733 O O . ASP A 1 216 ? -11.932 -4.510 29.822 1.00 90.12 216 ASP A O 1
ATOM 1737 N N . GLY A 1 217 ? -12.245 -4.045 31.986 1.00 90.19 217 GLY A N 1
ATOM 1738 C CA . GLY A 1 217 ? -13.287 -3.051 31.727 1.00 90.19 217 GLY A CA 1
ATOM 1739 C C . GLY A 1 217 ? -12.802 -1.854 30.908 1.00 90.19 217 GLY A C 1
ATOM 1740 O O . GLY A 1 217 ? -13.527 -1.415 30.016 1.00 90.19 217 GLY A O 1
ATOM 1741 N N . ASP A 1 218 ? -11.588 -1.374 31.176 1.00 89.81 218 ASP A N 1
ATOM 1742 C CA . ASP A 1 218 ? -11.022 -0.202 30.507 1.00 89.81 218 ASP A CA 1
ATOM 1743 C C . ASP A 1 218 ? -10.665 -0.558 29.054 1.00 89.81 218 ASP A C 1
ATOM 1745 O O . ASP A 1 218 ? -11.022 0.167 28.126 1.00 89.81 218 ASP A O 1
ATOM 1749 N N . GLN A 1 219 ? -10.084 -1.742 28.835 1.00 90.94 219 GLN A N 1
ATOM 1750 C CA . GLN A 1 219 ? -9.810 -2.279 27.501 1.00 90.94 219 GLN A CA 1
ATOM 1751 C C . GLN A 1 219 ? -11.092 -2.448 26.673 1.00 90.94 219 GLN A C 1
ATOM 1753 O O . GLN A 1 219 ? -11.150 -2.037 25.513 1.00 90.94 219 GLN A O 1
ATOM 1758 N N . LEU A 1 220 ? -12.153 -3.016 27.257 1.00 91.69 220 LEU A N 1
ATOM 1759 C CA . LEU A 1 220 ? -13.439 -3.157 26.566 1.00 91.69 220 LEU A CA 1
ATOM 1760 C C . LEU A 1 220 ? -14.070 -1.805 26.225 1.00 91.69 220 LEU A C 1
ATOM 1762 O O . LEU A 1 220 ? -14.756 -1.697 25.206 1.00 91.69 220 LEU A O 1
ATOM 1766 N N . ASP A 1 221 ? -13.895 -0.796 27.074 1.00 91.44 221 ASP A N 1
ATOM 1767 C CA . ASP A 1 221 ? -14.422 0.542 26.822 1.00 91.44 221 ASP A CA 1
ATOM 1768 C C . ASP A 1 221 ? -13.633 1.261 25.717 1.00 91.44 221 ASP A C 1
ATOM 1770 O O . ASP A 1 221 ? -14.271 1.828 24.824 1.00 91.44 221 ASP A O 1
ATOM 1774 N N . ASN A 1 222 ? -12.303 1.109 25.661 1.00 90.94 222 ASN A N 1
ATOM 1775 C CA . ASN A 1 222 ? -11.480 1.587 24.540 1.00 90.94 222 ASN A CA 1
ATOM 1776 C C . ASN A 1 222 ? -11.925 0.954 23.211 1.00 90.94 222 ASN A C 1
ATOM 1778 O O . ASN A 1 222 ? -12.189 1.658 22.235 1.00 90.94 222 ASN A O 1
ATOM 1782 N N . ILE A 1 223 ? -12.120 -0.370 23.178 1.00 92.69 223 ILE A N 1
ATOM 1783 C CA . ILE A 1 223 ? -12.579 -1.079 21.969 1.00 92.69 223 ILE A CA 1
ATOM 1784 C C . ILE A 1 223 ? -13.955 -0.573 21.516 1.00 92.69 223 ILE A C 1
ATOM 1786 O O . ILE A 1 223 ? -14.186 -0.380 20.320 1.00 92.69 223 ILE A O 1
ATOM 1790 N N . LYS A 1 224 ? -14.885 -0.325 22.449 1.00 93.00 224 LYS A N 1
ATOM 1791 C CA . LYS A 1 224 ? -16.201 0.253 22.115 1.00 93.00 224 LYS A CA 1
ATOM 1792 C C . LYS A 1 224 ? -16.081 1.667 21.562 1.00 93.00 224 LYS A C 1
ATOM 1794 O O . LYS A 1 224 ? -16.828 2.003 20.641 1.00 93.00 224 LYS A O 1
ATOM 1799 N N . GLU A 1 225 ? -15.198 2.490 22.122 1.00 92.38 225 GLU A N 1
ATOM 1800 C CA . GLU A 1 225 ? -14.973 3.852 21.643 1.00 92.38 225 GLU A CA 1
ATOM 1801 C C . GLU A 1 225 ? -14.407 3.844 20.218 1.00 92.38 225 GLU A C 1
ATOM 1803 O O . GLU A 1 225 ? -14.982 4.487 19.333 1.00 92.38 225 GLU A O 1
ATOM 1808 N N . MET A 1 226 ? -13.372 3.039 19.960 1.00 93.56 226 MET A N 1
ATOM 1809 C CA . MET A 1 226 ? -12.807 2.861 18.619 1.00 93.56 226 MET A CA 1
ATOM 1810 C C . MET A 1 226 ? -13.850 2.332 17.626 1.00 93.56 226 MET A C 1
ATOM 1812 O O . MET A 1 226 ? -14.020 2.888 16.538 1.00 93.56 226 MET A O 1
ATOM 1816 N N . ALA A 1 227 ? -14.630 1.319 18.015 1.00 93.12 227 ALA A N 1
ATOM 1817 C CA . ALA A 1 227 ? -15.709 0.780 17.191 1.00 93.12 227 ALA A CA 1
ATOM 1818 C C . ALA A 1 227 ? -16.757 1.849 16.836 1.00 93.12 227 ALA A C 1
ATOM 1820 O O . ALA A 1 227 ? -17.182 1.952 15.683 1.00 93.12 227 ALA A O 1
ATOM 1821 N N . ALA A 1 228 ? -17.144 2.684 17.806 1.00 92.81 228 ALA A N 1
ATOM 1822 C CA . ALA A 1 228 ? -18.091 3.772 17.588 1.00 92.81 228 ALA A CA 1
ATOM 1823 C C . ALA A 1 228 ? -17.535 4.835 16.628 1.00 92.81 228 ALA A C 1
ATOM 1825 O O . ALA A 1 228 ? -18.259 5.280 15.733 1.00 92.81 228 ALA A O 1
ATOM 1826 N N . ARG A 1 229 ? -16.253 5.201 16.771 1.00 91.44 229 ARG A N 1
ATOM 1827 C CA . ARG A 1 229 ? -15.545 6.134 15.876 1.00 91.44 229 ARG A CA 1
ATOM 1828 C C . ARG A 1 229 ? -15.467 5.608 14.444 1.00 91.44 229 ARG A C 1
ATOM 1830 O O . ARG A 1 229 ? -15.703 6.364 13.507 1.00 91.44 229 ARG A O 1
ATOM 1837 N N . LEU A 1 230 ? -15.227 4.310 14.274 1.00 92.25 230 LEU A N 1
ATOM 1838 C CA . LEU A 1 230 ? -15.210 3.642 12.970 1.00 92.25 230 LEU A CA 1
ATOM 1839 C C . LEU A 1 230 ? -16.616 3.290 12.444 1.00 92.25 230 LEU A C 1
ATOM 1841 O O . LEU A 1 230 ? -16.760 2.797 11.322 1.00 92.25 230 LEU A O 1
ATOM 1845 N N . GLY A 1 231 ? -17.676 3.560 13.213 1.00 91.25 231 GLY A N 1
ATOM 1846 C CA . GLY A 1 231 ? -19.061 3.318 12.808 1.00 91.25 231 GLY A CA 1
ATOM 1847 C C . GLY A 1 231 ? -19.445 1.836 12.720 1.00 91.25 231 GLY A C 1
ATOM 1848 O O . GLY A 1 231 ? -20.345 1.485 11.949 1.00 91.25 231 GLY A O 1
ATOM 1849 N N . VAL A 1 232 ? -18.778 0.973 13.491 1.00 93.25 232 VAL A N 1
ATOM 1850 C CA . VAL A 1 232 ? -19.055 -0.468 13.593 1.00 93.25 232 VAL A CA 1
ATOM 1851 C C . VAL A 1 232 ? -19.641 -0.825 14.957 1.00 93.25 232 VAL A C 1
ATOM 1853 O O . VAL A 1 232 ? -19.572 -0.062 15.917 1.00 93.25 232 VAL A O 1
ATOM 1856 N N . THR A 1 233 ? -20.327 -1.966 15.033 1.00 87.88 233 THR A N 1
ATOM 1857 C CA . THR A 1 233 ? -21.011 -2.403 16.258 1.00 87.88 233 THR A CA 1
ATOM 1858 C C . THR A 1 233 ? -20.366 -3.671 16.783 1.00 87.88 233 THR A C 1
ATOM 1860 O O . THR A 1 233 ? -20.442 -4.710 16.136 1.00 87.88 233 THR A O 1
ATOM 1863 N N . VAL A 1 234 ? -19.813 -3.599 17.990 1.00 85.31 234 VAL A N 1
ATOM 1864 C CA . VAL A 1 234 ? -19.233 -4.747 18.695 1.00 85.31 234 VAL A CA 1
ATOM 1865 C C . VAL A 1 234 ? -20.266 -5.460 19.566 1.00 85.31 234 VAL A C 1
ATOM 1867 O O . VAL A 1 234 ? -21.172 -4.838 20.131 1.00 85.31 234 VAL A O 1
ATOM 1870 N N . LYS A 1 235 ? -20.135 -6.784 19.670 1.00 78.50 235 LYS A N 1
ATOM 1871 C CA . LYS A 1 235 ? -20.868 -7.627 20.621 1.00 78.50 235 LYS A CA 1
ATOM 1872 C C . LYS A 1 235 ? -19.864 -8.569 21.277 1.00 78.50 235 LYS A C 1
ATOM 1874 O O . LYS A 1 235 ? -19.300 -9.401 20.577 1.00 78.50 235 LYS A O 1
ATOM 1879 N N . PHE A 1 236 ? -19.677 -8.412 22.582 1.00 74.56 236 PHE A N 1
ATOM 1880 C CA . PHE A 1 236 ? -18.833 -9.266 23.417 1.00 74.56 236 PHE A CA 1
ATOM 1881 C C . PHE A 1 236 ? -19.681 -10.331 24.116 1.00 74.56 236 PHE A C 1
ATOM 1883 O O . PHE A 1 236 ? -20.844 -10.006 24.471 1.00 74.56 236 PHE A O 1
#